Protein 7ML9 (pdb70)

Solvent-accessible surface area: 15510 Å² total; per-residue (Å²): 83,64,28,59,0,62,61,67,1,56,28,1,0,23,25,9,3,5,7,30,26,35,100,50,101,92,13,96,10,129,55,29,27,126,114,34,135,5,144,0,106,85,97,26,102,27,121,9,77,7,44,166,60,0,48,24,134,144,0,20,40,142,56,131,38,66,89,25,82,12,56,56,66,59,106,37,97,58,60,108,34,108,69,55,109,25,19,108,65,79,12,94,11,44,192,25,123,128,81,76,106,48,103,4,56,86,9,73,60,96,28,60,24,30,15,18,4,47,1,44,87,1,4,127,4,61,93,163,14,48,9,73,2,119,0,56,15,25,152,59,92,97,94,22,34,5,77,0,24,2,126,43,76,9,44,9,60,57,31,57,51,0,32,2,61,0,44,50,41,112,1,121,0,33,38,30,76,20,13,36,0,17,0,56,0,26,14,5,48,4,53,16,65,0,17,0,48,0,24,0,6,8,21,0,79,21,7,26,79,62,141,94,115,16,11,33,62,24,0,0,47,4,0,70,68,0,75,154,84,61,40,39,77,7,214,48,11,110,48,42,68,149,41,0,28,0,63,2,49,0,46,5,131,9,43,9,11,53,20,0,41,0,56,0,5,34,30,51,147,104,93,91,25,101,64,77,76,96,31,145,2,103,39,76,78,76,71,105,110,125,110,104,48,86,178

Secondary structure (DSSP, 8-state):
-EEEHHHHHHHHHHHHHHHHHHHHH---PPS-SS-EEEEETTTEEEEE---TTTSGGGGEEEEEEEEEEEEEEEEEEEEE---EEEEEEEEE-TT-SS-EEEEPPPEEEEEEEEEEEEEEEEEE-SS--EEEEEEEETTTTEEEEEEEE-STT-EEEEEEEEEEEEPP-EEEE-TT-EEEEEEEEEEEEEEEEEEEEEEEEEEEEE--SS-TT-EEEEHHHHHHHHHHHT-S--TTEEEETTEEEEEEEEEEEEEEEEEEEEEEEE-TT----EEEEEEEEE-EEEEEEEEEEE-

Nearest PDB structures (foldseek):
  7ml9-assembly1_A  TM=1.003E+00  e=2.796E-63  Brevibacillus laterosporus
  1uyj-assembly1_A  TM=7.104E-01  e=8.951E-19  Clostridium perfringens
  3zjx-assembly4_D  TM=6.719E-01  e=5.827E-18  Clostridium perfringens D
  3zjx-assembly1_A  TM=6.596E-01  e=9.567E-18  Clostridium perfringens D
  3zjx-assembly3_C  TM=6.580E-01  e=1.260E-17  Clostridium perfringens D

Radius of gyration: 31.9 Å; Cα contacts (8 Å, |Δi|>4): 778; chains: 1; bounding box: 41×106×44 Å

B-factor: mean 31.02, std 13.05, range [11.45, 89.13]

InterPro domains:
  IPR004991 Aerolysin-like toxin [PF03318] (88-291)

Foldseek 3Di:
DEDAPLVVLLQLLLLLQQVQVCVVQVFDDARDQDKDWTQGPVPGIDIDHQDPCCDDNNQKPPKDFDDKEKEFDDDKDKDKDDWAWFDKDKDDQQVPPFWFWDKDDKTKDWDKKKKKKWFAYAYNRVDWDKYKYKDADLVRPDIDIDMDTRHHGKMKMKIFTKMKIFGIDIDTAGHSWMKMKIKIWMKMKIKGKMKIKIKIWIWGWHQHPVRNNIDTAQSLVSVVVCVVVVRDDQPQWHRDPSIIMGIGMMMMMIMDTRWMKMWMATQSVHPGHHTDDIDTTHIDMGTDDMDIDMD

Structure (mmCIF, N/CA/C/O backbone):
data_7ML9
#
_entry.id   7ML9
#
_cell.length_a   69.791
_cell.length_b   69.791
_cell.length_c   241.237
_cell.angle_alpha   90.000
_cell.angle_beta   90.000
_cell.angle_gamma   90.000
#
_symmetry.space_group_name_H-M   'P 43 2 2'
#
loop_
_entity.id
_entity.type
_entity.pdbx_description
1 polymer 'Insecticidal protein'
2 non-polymer 'SAMARIUM (III) ION'
3 non-polymer 'ACETATE ION'
4 non-polymer 1,2-ETHANEDIOL
5 non-polymer 'SODIUM ION'
6 water water
#
loop_
_atom_site.group_PDB
_atom_site.id
_atom_site.type_symbol
_atom_site.label_atom_id
_atom_site.label_alt_id
_atom_site.label_comp_id
_atom_site.label_asym_id
_atom_site.label_entity_id
_atom_site.label_seq_id
_atom_site.pdbx_PDB_ins_code
_atom_site.Cartn_x
_atom_site.Cartn_y
_atom_site.Cartn_z
_atom_site.occupancy
_atom_site.B_iso_or_equiv
_atom_site.auth_seq_id
_atom_site.auth_comp_id
_atom_site.auth_asym_id
_atom_site.auth_atom_id
_atom_site.pdbx_PDB_model_num
ATOM 1 N N . SER A 1 24 ? -5.44900 9.77370 21.42550 1.000 35.49638 24 SER A N 1
ATOM 2 C CA . SER A 1 24 ? -5.54087 11.17259 21.03622 1.000 35.91585 24 SER A CA 1
ATOM 3 C C . SER A 1 24 ? -4.66718 11.42425 19.80229 1.000 36.16077 24 SER A C 1
ATOM 4 O O . SER A 1 24 ? -3.83492 10.58848 19.45547 1.000 31.15578 24 SER A O 1
ATOM 7 N N . SER A 1 25 ? -4.87173 12.55946 19.13377 1.000 29.18991 25 SER A N 1
ATOM 8 C CA . SER A 1 25 ? -4.11695 12.90806 17.93887 1.000 27.72726 25 SER A CA 1
ATOM 9 C C . SER A 1 25 ? -3.76741 14.39020 17.95243 1.000 24.50899 25 SER A C 1
ATOM 10 O O . SER A 1 25 ? -4.51560 15.21922 18.47418 1.000 30.15728 25 SER A O 1
ATOM 13 N N . THR A 1 26 ? -2.62279 14.71397 17.36746 1.000 23.01247 26 THR A N 1
ATOM 14 C CA . THR A 1 26 ? -2.24284 16.08996 17.09208 1.000 23.15622 26 THR A CA 1
ATOM 15 C C . THR A 1 26 ? -2.31811 16.28938 15.58697 1.000 21.21037 26 THR A C 1
ATOM 16 O O . THR A 1 26 ? -1.63136 15.59007 14.83144 1.000 19.57580 26 THR A O 1
ATOM 20 N N . ASP A 1 27 ? -3.17383 17.21193 15.15356 1.000 18.46730 27 ASP A N 1
ATOM 21 C CA . ASP A 1 27 ? -3.24701 17.59289 13.74060 1.000 17.12536 27 ASP A CA 1
ATOM 22 C C . ASP A 1 27 ? -2.13283 18.59933 13.51662 1.000 20.23545 27 ASP A C 1
ATOM 23 O O . ASP A 1 27 ? -2.29404 19.79108 13.79267 1.000 18.88363 27 ASP A O 1
ATOM 28 N N . VAL A 1 28 ? -0.99086 18.11399 13.03158 1.000 15.03925 28 VAL A N 1
ATOM 29 C CA . VAL A 1 28 ? 0.22073 18.91984 13.02519 1.000 16.54225 28 VAL A CA 1
ATOM 30 C C . VAL A 1 28 ? 0.06120 20.14689 12.12401 1.000 20.56191 28 VAL A C 1
ATOM 31 O O . VAL A 1 28 ? 0.43962 21.26409 12.50022 1.000 14.74517 28 VAL A O 1
ATOM 35 N N . GLN A 1 29 ? -0.49923 19.96536 10.92527 1.000 17.80212 29 GLN A N 1
ATOM 36 C CA . GLN A 1 29 ? -0.65444 21.11408 10.02980 1.000 21.82734 29 GLN A CA 1
ATOM 37 C C . GLN A 1 29 ? -1.57120 22.17826 10.62972 1.000 18.80308 29 GLN A C 1
ATOM 38 O O . GLN A 1 29 ? -1.27296 23.37874 10.54977 1.000 16.49278 29 GLN A O 1
ATOM 44 N N . GLU A 1 30 ? -2.69138 21.76328 11.23050 1.000 16.91517 30 GLU A N 1
ATOM 45 C CA . GLU A 1 30 ? -3.59609 22.73577 11.83003 1.000 21.21525 30 GLU A CA 1
ATOM 46 C C . GLU A 1 30 ? -2.95142 23.43545 13.02139 1.000 20.74823 30 GLU A C 1
ATOM 47 O O . GLU A 1 30 ? -3.15304 24.64201 13.21692 1.000 18.32738 30 GLU A O 1
ATOM 53 N N . ARG A 1 31 ? -2.13990 22.71606 13.80825 1.000 16.47989 31 ARG A N 1
ATOM 54 C CA . ARG A 1 31 ? -1.45247 23.37956 14.91583 1.000 15.92887 31 ARG A CA 1
ATOM 55 C C . ARG A 1 31 ? -0.40291 24.37138 14.42199 1.000 16.61621 31 ARG A C 1
ATOM 56 O O . ARG A 1 31 ? -0.19280 25.41259 15.06396 1.000 15.16873 31 ARG A O 1
ATOM 64 N N . LEU A 1 32 ? 0.26550 24.08010 13.29966 1.000 13.96803 32 LEU A N 1
ATOM 65 C CA . LEU A 1 32 ? 1.18908 25.05958 12.72442 1.000 14.81373 32 LEU A CA 1
ATOM 66 C C . LEU A 1 32 ? 0.44096 26.27884 12.19874 1.000 17.31837 32 LEU A C 1
ATOM 67 O O . LEU A 1 32 ? 0.96167 27.40094 12.25551 1.000 13.59293 32 LEU A O 1
ATOM 72 N N . ARG A 1 33 ? -0.76356 26.07776 11.66424 1.000 14.39267 33 ARG A N 1
ATOM 73 C CA . ARG A 1 33 ? -1.58819 27.22088 11.27921 1.000 20.06805 33 ARG A CA 1
ATOM 74 C C . ARG A 1 33 ? -1.97939 28.05239 12.49659 1.000 19.48786 33 ARG A C 1
ATOM 75 O O . ARG A 1 33 ? -1.99746 29.29086 12.43167 1.000 17.77375 33 ARG A O 1
ATOM 83 N N . ASP A 1 34 ? -2.29442 27.39820 13.61865 1.000 16.20932 34 ASP A N 1
ATOM 84 C CA A ASP A 1 34 ? -2.59383 28.15613 14.82763 0.452 20.98258 34 ASP A CA 1
ATOM 85 C CA B ASP A 1 34 ? -2.59616 28.14861 14.83280 0.548 20.40614 34 ASP A CA 1
ATOM 86 C C . ASP A 1 34 ? -1.35437 28.85238 15.35976 1.000 19.17260 34 ASP A C 1
ATOM 87 O O . ASP A 1 34 ? -1.45253 29.96163 15.89816 1.000 18.50190 34 ASP A O 1
ATOM 96 N N . LEU A 1 35 ? -0.18181 28.22768 15.20833 1.000 13.40154 35 LEU A N 1
ATOM 97 C CA . LEU A 1 35 ? 1.06665 28.89756 15.56567 1.000 17.36634 35 LEU A CA 1
ATOM 98 C C . LEU A 1 35 ? 1.20300 30.24004 14.83750 1.000 18.85648 35 LEU A C 1
ATOM 99 O O . LEU A 1 35 ? 1.58600 31.25503 15.44233 1.000 16.67973 35 LEU A O 1
ATOM 104 N N . ALA A 1 36 ? 0.92199 30.25696 13.52377 1.000 12.21406 36 ALA A N 1
ATOM 105 C CA . ALA A 1 36 ? 0.96573 31.52561 12.78464 1.000 16.66153 36 ALA A CA 1
ATOM 106 C C . ALA A 1 36 ? -0.06159 32.51811 13.32762 1.000 13.18212 36 ALA A C 1
ATOM 107 O O . ALA A 1 36 ? 0.24518 33.70435 13.50564 1.000 16.75637 36 ALA A O 1
ATOM 109 N N . ARG A 1 37 ? -1.28161 32.05267 13.60689 1.000 13.21155 37 ARG A N 1
ATOM 110 C CA . ARG A 1 37 ? -2.30526 32.93352 14.16725 1.000 20.67905 37 ARG A CA 1
ATOM 111 C C . ARG A 1 37 ? -1.90200 33.47484 15.54010 1.000 24.17872 37 ARG A C 1
ATOM 112 O O . ARG A 1 37 ? -2.23702 34.61548 15.88035 1.000 17.37907 37 ARG A O 1
ATOM 120 N N . GLU A 1 38 ? -1.20465 32.67017 16.35333 1.000 16.73881 38 GLU A N 1
ATOM 121 C CA . GLU A 1 38 ? -0.78510 33.13743 17.67962 1.000 18.53798 38 GLU A CA 1
ATOM 122 C C . GLU A 1 38 ? 0.20947 34.27886 17.56292 1.000 17.72417 38 GLU A C 1
ATOM 123 O O . GLU A 1 38 ? 0.08362 35.29733 18.24985 1.000 17.31408 38 GLU A O 1
ATOM 129 N N . ASP A 1 39 ? 1.21855 34.11732 16.70567 1.000 15.62171 39 ASP A N 1
ATOM 130 C CA . ASP A 1 39 ? 2.21661 35.16371 16.51708 1.000 17.83521 39 ASP A CA 1
ATOM 131 C C . ASP A 1 39 ? 1.56903 36.43958 15.99422 1.000 22.99447 39 ASP A C 1
ATOM 132 O O . ASP A 1 39 ? 1.87344 37.54107 16.46706 1.000 19.01702 39 ASP A O 1
ATOM 137 N N . GLU A 1 40 ? 0.65949 36.29990 15.02940 1.000 17.15568 40 GLU A N 1
ATOM 138 C CA . GLU A 1 40 ? -0.07814 37.44503 14.49387 1.000 22.64747 40 GLU A CA 1
ATOM 139 C C . GLU A 1 40 ? -0.78325 38.21528 15.60589 1.000 19.37944 40 GLU A C 1
ATOM 140 O O . GLU A 1 40 ? -0.52202 39.40391 15.81907 1.000 21.11776 40 GLU A O 1
ATOM 146 N N . ALA A 1 41 ? -1.68003 37.54407 16.33335 1.000 17.28272 41 ALA A N 1
ATOM 147 C CA . ALA A 1 41 ? -2.45456 38.22030 17.36625 1.000 20.04058 41 ALA A CA 1
ATOM 148 C C . ALA A 1 41 ? -1.55909 38.75130 18.48043 1.000 22.53491 41 ALA A C 1
ATOM 149 O O . ALA A 1 41 ? -1.70278 39.90415 18.90819 1.000 21.13946 41 ALA A O 1
ATOM 151 N N . GLY A 1 42 ? -0.64369 37.91434 18.98600 1.000 19.65570 42 GLY A N 1
ATOM 152 C CA . GLY A 1 42 ? 0.21166 38.34740 20.08686 1.000 21.4491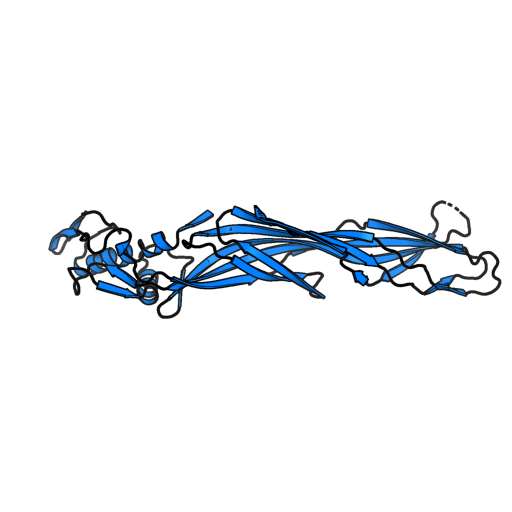2 42 GLY A CA 1
ATOM 153 C C . GLY A 1 42 ? 1.03567 39.58146 19.75649 1.000 19.61075 42 GLY A C 1
ATOM 154 O O . GLY A 1 42 ? 1.18904 40.48156 20.58791 1.000 21.55043 42 GLY A O 1
ATOM 155 N N . THR A 1 43 ? 1.58488 39.63982 18.54296 1.000 17.40663 43 THR A N 1
ATOM 156 C CA . THR A 1 43 ? 2.44238 40.75961 18.16376 1.000 19.84543 43 THR A CA 1
ATOM 157 C C . THR A 1 43 ? 1.65085 42.07020 18.06760 1.000 21.16911 43 THR A C 1
ATOM 158 O O . THR A 1 43 ? 2.13030 43.12440 18.50915 1.000 20.37660 43 THR A O 1
ATOM 162 N N . PHE A 1 44 ? 0.44535 42.02939 17.48668 1.000 18.72380 44 PHE A N 1
ATOM 163 C CA . PHE A 1 44 ? -0.40535 43.22098 17.47642 1.000 24.37737 44 PHE A CA 1
ATOM 164 C C . PHE A 1 44 ? -0.84395 43.60037 18.88302 1.000 24.55857 44 PHE A C 1
ATOM 165 O O . PHE A 1 44 ? -0.99095 44.78756 19.18987 1.000 24.37574 44 PHE A O 1
ATOM 173 N N . ASN A 1 45 ? -1.05474 42.61146 19.75045 1.000 20.63021 45 ASN A N 1
ATOM 174 C CA . ASN A 1 45 ? -1.43955 42.92049 21.11896 1.000 21.31007 45 ASN A CA 1
ATOM 175 C C . ASN A 1 45 ? -0.34552 43.68271 21.84439 1.000 23.69045 45 ASN A C 1
ATOM 176 O O . ASN A 1 45 ? -0.64414 44.56015 22.66083 1.000 22.53915 45 ASN A O 1
ATOM 181 N N . GLU A 1 46 ? 0.92527 43.36155 21.57227 1.000 17.78040 46 GLU A N 1
ATOM 182 C CA . GLU A 1 46 ? 2.00996 44.16219 22.12605 1.000 20.70063 46 GLU A CA 1
ATOM 183 C C . GLU A 1 46 ? 2.02817 45.54601 21.49212 1.000 26.46154 46 GLU A C 1
ATOM 184 O O . GLU A 1 46 ? 2.22337 46.55075 22.18678 1.000 22.48053 46 GLU A O 1
ATOM 190 N N . ALA A 1 47 ? 1.83618 45.61219 20.16871 1.000 22.97795 47 ALA A N 1
ATOM 191 C CA . ALA A 1 47 ? 1.96216 46.88421 19.45808 1.000 25.47733 47 ALA A CA 1
ATOM 192 C C . ALA A 1 47 ? 0.88739 47.87391 19.87102 1.000 23.96355 47 ALA A C 1
ATOM 193 O O . ALA A 1 47 ? 1.14462 49.08299 19.91073 1.000 31.24109 47 ALA A O 1
ATOM 195 N N . TRP A 1 48 ? -0.30904 47.38936 20.18526 1.000 23.13093 48 TRP A N 1
ATOM 196 C CA . TRP A 1 48 ? -1.46587 48.24882 20.33979 1.000 30.54724 48 TRP A CA 1
ATOM 197 C C . TRP A 1 48 ? -2.18854 48.06281 21.66102 1.000 31.09763 48 TRP A C 1
ATOM 198 O O . TRP A 1 48 ? -3.21962 48.70680 21.86906 1.000 31.30720 48 TRP A O 1
ATOM 209 N N . ASN A 1 49 ? -1.69904 47.18498 22.54266 1.000 26.95371 49 ASN A N 1
ATOM 210 C CA . ASN A 1 49 ? -2.34677 46.88684 23.82512 1.000 26.34676 49 ASN A CA 1
ATOM 211 C C . ASN A 1 49 ? -3.77254 46.37421 23.65088 1.000 30.73253 49 ASN A C 1
ATOM 212 O O . ASN A 1 49 ? -4.66494 46.69383 24.43892 1.000 34.73832 49 ASN A O 1
ATOM 217 N N . THR A 1 50 ? -3.98278 45.54672 22.62978 1.000 28.86612 50 THR A N 1
ATOM 218 C CA . THR A 1 50 ? -5.27918 44.95888 22.34394 1.000 25.21939 50 THR A CA 1
ATOM 219 C C . THR A 1 50 ? -5.36944 43.56735 22.97137 1.000 27.76722 50 THR A C 1
ATOM 220 O O . THR A 1 50 ? -4.41343 43.06572 23.55996 1.000 25.97220 50 THR A O 1
ATOM 224 N N . ASN A 1 51 ? -6.51953 42.91933 22.81254 1.000 24.91414 51 ASN A N 1
ATOM 225 C CA . ASN A 1 51 ? -6.74580 41.55964 23.30238 1.000 32.73762 51 ASN A CA 1
ATOM 226 C C . ASN A 1 51 ? -7.24113 40.63381 22.17707 1.000 25.07569 51 ASN A C 1
ATOM 227 O O . ASN A 1 51 ? -8.15171 39.81810 22.36752 1.000 27.55453 51 ASN A O 1
ATOM 232 N N . PHE A 1 52 ? -6.64351 40.76321 20.98646 1.000 21.63291 52 PHE A N 1
ATOM 233 C CA . PHE A 1 52 ? -6.99389 39.90712 19.85567 1.000 21.52993 52 PHE A CA 1
ATOM 234 C C . PHE A 1 52 ? -6.68515 38.44596 20.17309 1.000 23.90689 52 PHE A C 1
ATOM 235 O O . PHE A 1 52 ? -5.68748 38.13257 20.82776 1.000 24.98165 52 PHE A O 1
ATOM 243 N N . LYS A 1 53 ? -7.53719 37.53919 19.66248 1.000 25.35517 53 LYS A N 1
ATOM 244 C CA . LYS A 1 53 ? -7.36801 36.09361 19.76133 1.000 23.96162 53 LYS A CA 1
ATOM 245 C C . LYS A 1 53 ? -6.83652 35.54577 18.44509 1.000 25.21158 53 LYS A C 1
ATOM 246 O O . LYS A 1 53 ? -7.01586 36.16990 17.39458 1.000 21.56302 53 LYS A O 1
ATOM 252 N N . PRO A 1 54 ? -6.17360 34.38284 18.45307 1.000 24.70246 54 PRO A N 1
ATOM 253 C CA . PRO A 1 54 ? -5.72141 33.78980 17.17910 1.000 20.15610 54 PRO A CA 1
ATOM 254 C C . PRO A 1 54 ? -6.91564 33.39715 16.31707 1.000 19.86458 54 PRO A C 1
ATOM 255 O O . PRO A 1 54 ? -7.78132 32.63033 16.73994 1.000 25.34382 54 PRO A O 1
ATOM 259 N N . SER A 1 55 ? -6.96216 33.92929 15.09487 1.000 21.56816 55 SER A N 1
ATOM 260 C CA . SER A 1 55 ? -8.15554 33.73583 14.27832 1.000 21.89796 55 SER A CA 1
ATOM 261 C C . SER A 1 55 ? -7.90198 34.19349 12.85032 1.000 20.34416 55 SER A C 1
ATOM 262 O O . SER A 1 55 ? -7.07665 35.07834 12.59460 1.000 21.18596 55 SER A O 1
ATOM 265 N N . ASP A 1 56 ? -8.62148 33.56558 11.92351 1.000 19.19279 56 ASP A N 1
ATOM 266 C CA . ASP A 1 56 ? -8.68943 34.01424 10.54033 1.000 21.70564 56 ASP A CA 1
ATOM 267 C C . ASP A 1 56 ? -9.84902 34.98015 10.30859 1.000 26.07038 56 ASP A C 1
ATOM 268 O O . ASP A 1 56 ? -9.95122 35.55865 9.22063 1.000 27.27688 56 ASP A O 1
ATOM 273 N N . GLU A 1 57 ? -10.70628 35.17001 11.30236 1.000 25.33160 57 GLU A N 1
ATOM 274 C CA A GLU A 1 57 ? -11.88127 36.00704 11.13045 0.490 31.42079 57 GLU A CA 1
ATOM 275 C CA B GLU A 1 57 ? -11.89752 35.99947 11.17626 0.510 31.41453 57 GLU A CA 1
ATOM 276 C C . GLU A 1 57 ? -11.58813 37.44406 11.54019 1.000 31.44004 57 GLU A C 1
ATOM 277 O O . GLU A 1 57 ? -10.68766 37.72613 12.33924 1.000 27.02579 57 GLU A O 1
ATOM 288 N N . GLN A 1 58 ? -12.34568 38.36417 10.95625 1.000 31.65777 58 GLN A N 1
ATOM 289 C CA . GLN A 1 58 ? -12.18733 39.75172 11.35083 1.000 31.06341 58 GLN A CA 1
ATOM 290 C C . GLN A 1 58 ? -12.59299 39.89655 12.81083 1.000 23.85193 58 GLN A C 1
ATOM 291 O O . GLN A 1 58 ? -13.56376 39.28558 13.26809 1.000 30.64673 58 GLN A O 1
ATOM 297 N N . GLN A 1 59 ? -11.82226 40.67232 13.55980 1.000 25.84542 59 GLN A N 1
ATOM 298 C CA . GLN A 1 59 ? -12.15163 40.89924 14.95957 1.000 30.59361 59 GLN A CA 1
ATOM 299 C C . GLN A 1 59 ? -11.77002 42.32278 15.32616 1.000 29.61434 59 GLN A C 1
ATOM 300 O O . GLN A 1 59 ? -10.99113 42.98277 14.62781 1.000 31.44587 59 GLN A O 1
ATOM 306 N N . PHE A 1 60 ? -12.34319 42.79884 16.42823 1.000 32.96209 60 PHE A N 1
ATOM 307 C CA . PHE A 1 60 ? -12.05636 44.13282 16.92605 1.000 36.86382 60 PHE A CA 1
ATOM 308 C C . PHE A 1 60 ? -11.71793 44.04465 18.40217 1.000 30.82186 60 PHE A C 1
ATOM 309 O O . PHE A 1 60 ? -12.04443 43.07261 19.08205 1.000 35.66934 60 PHE A O 1
ATOM 317 N N . SER A 1 61 ? -11.05171 45.07793 18.89268 1.000 37.90881 61 SER A N 1
ATOM 318 C CA . SER A 1 61 ? -10.64687 45.06875 20.28480 1.000 39.99207 61 SER A CA 1
ATOM 319 C C . SER A 1 61 ? -10.37847 46.50428 20.70408 1.000 42.66122 61 SER A C 1
ATOM 320 O O . SER A 1 61 ? -9.93470 47.32769 19.89966 1.000 42.24273 61 SER A O 1
ATOM 323 N N . TYR A 1 62 ? -10.65380 46.79907 21.96626 1.000 45.09163 62 TYR A N 1
ATOM 324 C CA . TYR A 1 62 ? -10.50378 48.15623 22.46841 1.000 51.55335 62 TYR A CA 1
ATOM 325 C C . TYR A 1 62 ? -9.10681 48.31922 23.05273 1.000 46.89758 62 TYR A C 1
ATOM 326 O O . TYR A 1 62 ? -8.72229 47.58951 23.97145 1.000 48.84465 62 TYR A O 1
ATOM 335 N N . SER A 1 63 ? -8.34615 49.26753 22.51625 1.000 42.99741 63 SER A N 1
ATOM 336 C CA . SER A 1 63 ? -7.02534 49.54672 23.04656 1.000 47.25218 63 SER A CA 1
ATOM 337 C C . SER A 1 63 ? -7.10060 50.74930 23.97292 1.000 57.07989 63 SER A C 1
ATOM 338 O O . SER A 1 63 ? -7.55805 51.82090 23.54138 1.000 54.52930 63 SER A O 1
ATOM 341 N N . PRO A 1 64 ? -6.67344 50.63328 25.23294 1.000 58.81396 64 PRO A N 1
ATOM 342 C CA . PRO A 1 64 ? -6.67450 51.80836 26.12011 1.000 60.87739 64 PRO A CA 1
ATOM 343 C C . PRO A 1 64 ? -5.83141 52.94839 25.59284 1.000 59.85306 64 PRO A C 1
ATOM 344 O O . PRO A 1 64 ? -6.03798 54.09564 26.00109 1.000 69.00213 64 PRO A O 1
ATOM 348 N N . THR A 1 65 ? -4.89858 52.67163 24.68857 1.000 60.53315 65 THR A N 1
ATOM 349 C CA . THR A 1 65 ? -4.00967 53.67965 24.13551 1.000 58.92952 65 THR A CA 1
ATOM 350 C C . THR A 1 65 ? -4.34480 54.05603 22.69701 1.000 60.20479 65 THR A C 1
ATOM 351 O O . THR A 1 65 ? -3.64194 54.88603 22.11398 1.000 59.09587 65 THR A O 1
ATOM 355 N N . GLU A 1 66 ? -5.39436 53.47771 22.10877 1.000 59.47565 66 GLU A N 1
ATOM 356 C CA . GLU A 1 66 ? -5.60498 53.62902 20.67299 1.000 54.27876 66 GLU A CA 1
ATOM 357 C C . GLU A 1 66 ? -7.07423 53.63755 20.26874 1.000 51.62074 66 GLU A C 1
ATOM 358 O O . GLU A 1 66 ? -7.41191 54.05325 19.15520 1.000 57.22426 66 GLU A O 1
ATOM 364 N N . GLY A 1 67 ? -7.95319 53.17132 21.14450 1.000 52.56938 67 GLY A N 1
ATOM 365 C CA . GLY A 1 67 ? -9.35392 53.04878 20.79415 1.000 52.93733 67 GLY A CA 1
ATOM 366 C C . GLY A 1 67 ? -9.66452 51.69260 20.18898 1.000 57.02237 67 GLY A C 1
ATOM 367 O O . GLY A 1 67 ? -8.89995 50.73091 20.31832 1.000 51.10597 67 GLY A O 1
ATOM 368 N N . ILE A 1 68 ? -10.81692 51.61711 19.51973 1.000 51.07397 68 ILE A N 1
ATOM 369 C CA . ILE A 1 68 ? -11.21712 50.37438 18.87280 1.000 50.11570 68 ILE A CA 1
ATOM 370 C C . ILE A 1 68 ? -10.30726 50.11704 17.68210 1.000 49.20589 68 ILE A C 1
ATOM 371 O O . ILE A 1 68 ? -10.09764 50.99300 16.83270 1.000 52.43610 68 ILE A O 1
ATOM 376 N N . VAL A 1 69 ? -9.73828 48.91909 17.63300 1.000 43.00443 69 VAL A N 1
ATOM 377 C CA . VAL A 1 69 ? -8.79612 48.52873 16.59615 1.000 39.66489 69 VAL A CA 1
ATOM 378 C C . VAL A 1 69 ? -9.33464 47.26911 15.93957 1.000 35.46625 69 VAL A C 1
ATOM 379 O O . VAL A 1 69 ? -9.97691 46.43774 16.59006 1.000 34.16846 69 VAL A O 1
ATOM 383 N N . PHE A 1 70 ? -9.08039 47.13361 14.64360 1.000 34.39336 70 PHE A N 1
ATOM 384 C CA . PHE A 1 70 ? -9.56545 45.99248 13.88587 1.000 38.65844 70 PHE A CA 1
ATOM 385 C C . PHE A 1 70 ? -8.40485 45.14254 13.38852 1.000 35.86470 70 PHE A C 1
ATOM 386 O O . PHE A 1 70 ? -7.33556 45.66220 13.04305 1.000 33.10351 70 PHE A O 1
ATOM 394 N N . LEU A 1 71 ? -8.61816 43.82929 13.38987 1.000 31.14136 71 LEU A N 1
ATOM 395 C CA . LEU A 1 71 ? -7.69121 42.86838 12.80464 1.000 26.56776 71 LEU A CA 1
ATOM 396 C C . LEU A 1 71 ? -8.47716 42.07516 11.77546 1.000 19.88549 71 LEU A C 1
ATOM 397 O O . LEU A 1 71 ? -9.43174 41.37318 12.12461 1.000 29.04977 71 LEU A O 1
ATOM 402 N N . THR A 1 72 ? -8.10690 42.22971 10.51047 1.000 23.49906 72 THR A N 1
ATOM 403 C CA . THR A 1 72 ? -8.77869 41.57728 9.38366 1.000 29.34002 72 THR A CA 1
ATOM 404 C C . THR A 1 72 ? -7.70172 40.86471 8.58096 1.000 27.56939 72 THR A C 1
ATOM 405 O O . THR A 1 72 ? -7.06768 41.46935 7.70620 1.000 26.37729 72 THR A O 1
ATOM 409 N N . PRO A 1 73 ? -7.44458 39.58994 8.86766 1.000 24.36964 73 PRO A N 1
ATOM 410 C CA . PRO A 1 73 ? -6.47491 38.83019 8.06176 1.000 26.81539 73 PRO A CA 1
ATOM 411 C C . PRO A 1 73 ? -6.94271 38.70867 6.62034 1.000 17.45108 73 PRO A C 1
ATOM 412 O O . PRO A 1 73 ? -8.09603 38.32727 6.35693 1.000 23.40499 73 PRO A O 1
ATOM 416 N N . PRO A 1 74 ? -6.09110 39.05244 5.66454 1.000 19.53572 74 PRO A N 1
ATOM 417 C CA . PRO A 1 74 ? -6.48090 38.98369 4.25050 1.000 26.08626 74 PRO A CA 1
ATOM 418 C C . PRO A 1 74 ? -6.49000 37.55266 3.72077 1.000 27.69045 74 PRO A C 1
ATOM 419 O O . PRO A 1 74 ? -5.91749 36.63378 4.31396 1.000 21.59938 74 PRO A O 1
ATOM 423 N N . LYS A 1 75 ? -7.16682 37.37250 2.57508 1.000 24.61576 75 LYS A N 1
ATOM 424 C CA . LYS A 1 75 ? -7.23838 36.04702 1.95213 1.000 26.81747 75 LYS A CA 1
ATOM 425 C C . LYS A 1 75 ? -5.85062 35.48800 1.71215 1.000 20.20294 75 LYS A C 1
ATOM 426 O O . LYS A 1 75 ? -5.64446 34.27229 1.71304 1.000 23.24630 75 LYS A O 1
ATOM 432 N N . ASN A 1 76 ? -4.89861 36.38288 1.51381 1.000 19.26360 76 ASN A N 1
ATOM 433 C CA . ASN A 1 76 ? -3.50715 36.04506 1.29782 1.000 22.03332 76 ASN A CA 1
ATOM 434 C C . ASN A 1 76 ? -2.93524 35.06604 2.33196 1.000 19.51427 76 ASN A C 1
ATOM 435 O O . ASN A 1 76 ? -2.04275 34.26252 2.01612 1.000 17.73110 76 ASN A O 1
ATOM 440 N N . VAL A 1 77 ? -3.36012 35.17545 3.58684 1.000 17.75078 77 VAL A N 1
ATOM 441 C CA . VAL A 1 77 ? -2.75377 34.39368 4.66039 1.000 17.26328 77 VAL A CA 1
ATOM 442 C C . VAL A 1 77 ? -3.71809 33.43649 5.33829 1.000 18.15316 77 VAL A C 1
ATOM 443 O O . VAL A 1 77 ? -3.27949 32.67282 6.20720 1.000 21.17917 77 VAL A O 1
ATOM 447 N N . ILE A 1 78 ? -5.00085 33.44073 5.03393 1.000 20.29038 78 ILE A N 1
ATOM 448 C CA . ILE A 1 78 ? -5.90475 32.68581 5.89509 1.000 21.18573 78 ILE A CA 1
ATOM 449 C C . ILE A 1 78 ? -5.98537 31.23090 5.43779 1.000 20.96519 78 ILE A C 1
ATOM 450 O O . ILE A 1 78 ? -5.62190 30.87756 4.31049 1.000 17.85140 78 ILE A O 1
ATOM 455 N N . GLY A 1 79 ? -6.45649 30.38283 6.35443 1.000 19.59966 79 GLY A N 1
ATOM 456 C CA . GLY A 1 79 ? -6.66868 28.96745 6.06806 1.000 22.87020 79 GLY A CA 1
ATOM 457 C C . GLY A 1 79 ? -5.37533 28.25845 5.71948 1.000 20.70280 79 GLY A C 1
ATOM 458 O O . GLY A 1 79 ? -4.34615 28.40983 6.38887 1.000 20.19709 79 GLY A O 1
ATOM 459 N N . GLU A 1 80 ? -5.42671 27.47889 4.63326 1.000 18.15767 80 GLU A N 1
ATOM 460 C CA . GLU A 1 80 ? -4.25893 26.73925 4.16226 1.000 16.80287 80 GLU A CA 1
ATOM 461 C C . GLU A 1 80 ? -3.04283 27.63588 3.93382 1.000 20.17284 80 GLU A C 1
ATOM 462 O O . GLU A 1 80 ? -1.90025 27.18172 4.07515 1.000 16.52128 80 GLU A O 1
ATOM 468 N N . ARG A 1 81 ? -3.25035 28.90397 3.58456 1.000 15.22287 81 ARG A N 1
ATOM 469 C CA . ARG A 1 81 ? -2.11194 29.77266 3.30517 1.000 15.18114 81 ARG A CA 1
ATOM 470 C C . ARG A 1 81 ? -1.43488 30.32757 4.56115 1.000 13.38585 81 ARG A C 1
ATOM 471 O O . ARG A 1 81 ? -0.49573 31.12222 4.42512 1.000 16.29520 81 ARG A O 1
ATOM 479 N N . ARG A 1 82 ? -1.83660 29.89752 5.75919 1.000 16.64392 82 ARG A N 1
ATOM 480 C CA . ARG A 1 82 ? -1.05505 30.21861 6.95487 1.000 15.19664 82 ARG A CA 1
ATOM 481 C C . ARG A 1 82 ? 0.30533 29.53612 6.95260 1.000 17.12789 82 ARG A C 1
ATOM 482 O O . ARG A 1 82 ? 1.22251 29.98724 7.65234 1.000 14.86016 82 ARG A O 1
ATOM 490 N N . ILE A 1 83 ? 0.46087 28.43685 6.20980 1.000 15.81062 83 ILE A N 1
ATOM 491 C CA . ILE A 1 83 ? 1.72065 27.70013 6.16668 1.000 13.27278 83 ILE A CA 1
ATOM 492 C C . ILE A 1 83 ? 2.07473 27.37534 4.72164 1.000 14.55354 83 ILE A C 1
ATOM 493 O O . ILE A 1 83 ? 1.21598 26.95268 3.94433 1.000 16.65084 83 ILE A O 1
ATOM 498 N N . SER A 1 84 ? 3.32554 27.57928 4.35358 1.000 14.91741 84 SER A N 1
ATOM 499 C CA . SER A 1 84 ? 3.79439 27.13927 3.04941 1.000 20.44604 84 SER A CA 1
ATOM 500 C C . SER A 1 84 ? 5.06385 26.33980 3.25299 1.000 16.58331 84 SER A C 1
ATOM 501 O O . SER A 1 84 ? 5.69891 26.41792 4.30556 1.000 15.53340 84 SER A O 1
ATOM 504 N N . GLN A 1 85 ? 5.42746 25.57138 2.22259 1.000 17.10737 85 GLN A N 1
ATOM 505 C CA . GLN A 1 85 ? 6.60755 24.71780 2.23931 1.000 18.52647 85 GLN A CA 1
ATOM 506 C C . GLN A 1 85 ? 6.55318 23.70097 3.37867 1.000 14.54163 85 GLN A C 1
ATOM 507 O O . GLN A 1 85 ? 7.58600 23.34660 3.95270 1.000 18.02196 85 GLN A O 1
ATOM 513 N N . TYR A 1 86 ? 5.35374 23.23218 3.70663 1.000 16.50545 86 TYR A N 1
ATOM 514 C CA . TYR A 1 86 ? 5.20442 22.23437 4.76138 1.000 20.17704 86 TYR A CA 1
ATOM 515 C C . TYR A 1 86 ? 5.78531 20.90705 4.28619 1.000 21.13396 86 TYR A C 1
ATOM 516 O O . TYR A 1 86 ? 5.49041 20.45737 3.17700 1.000 18.57566 86 TYR A O 1
ATOM 525 N N . LYS A 1 87 ? 6.60214 20.27265 5.12655 1.000 21.08971 87 LYS A N 1
ATOM 526 C CA . LYS A 1 87 ? 7.31753 19.07460 4.71692 1.000 22.43032 87 LYS A CA 1
ATOM 527 C C . LYS A 1 87 ? 7.61252 18.23467 5.94849 1.000 23.95719 87 LYS A C 1
ATOM 528 O O . LYS A 1 87 ? 8.01309 18.77264 6.97705 1.000 20.99701 87 LYS A O 1
ATOM 534 N N . VAL A 1 88 ? 7.42104 16.92317 5.85166 1.000 22.46045 88 VAL A N 1
ATOM 535 C CA . VAL A 1 88 ? 7.90801 16.01958 6.88690 1.000 19.83966 88 VAL A CA 1
ATOM 536 C C . VAL A 1 88 ? 9.33216 15.64461 6.49139 1.000 23.19981 88 VAL A C 1
ATOM 537 O O . VAL A 1 88 ? 9.54517 15.00390 5.46202 1.000 24.72060 88 VAL A O 1
ATOM 541 N N . ASN A 1 89 ? 10.31017 16.07025 7.28599 1.000 20.94754 89 ASN A N 1
ATOM 542 C CA . ASN A 1 89 ? 11.71824 15.87230 6.94407 1.000 22.64642 89 ASN A CA 1
ATOM 543 C C . ASN A 1 89 ? 12.26597 14.53475 7.42828 1.000 30.36548 89 ASN A C 1
ATOM 544 O O . ASN A 1 89 ? 13.07082 13.90933 6.73162 1.000 26.51807 89 ASN A O 1
ATOM 549 N N . ASN A 1 90 ? 11.87594 14.11730 8.62813 1.000 26.28642 90 ASN A N 1
ATOM 550 C CA A ASN A 1 90 ? 12.30172 12.83647 9.15777 0.599 27.73273 90 ASN A CA 1
ATOM 551 C CA B ASN A 1 90 ? 12.39058 12.91520 9.28173 0.401 27.73013 90 ASN A CA 1
ATOM 552 C C . ASN A 1 90 ? 11.32849 12.41073 10.24296 1.000 29.15659 90 ASN A C 1
ATOM 553 O O . ASN A 1 90 ? 10.59432 13.21559 10.81827 1.000 22.88447 90 ASN A O 1
ATOM 562 N N . ALA A 1 91 ? 11.29898 11.10243 10.47997 1.000 24.53396 91 ALA A N 1
ATOM 563 C CA . ALA A 1 91 ? 10.46354 10.56463 11.54369 1.000 20.21906 91 ALA A CA 1
ATOM 564 C C . ALA A 1 91 ? 11.19293 9.38820 12.17688 1.000 30.32022 91 ALA A C 1
ATOM 565 O O . ALA A 1 91 ? 11.85079 8.61453 11.47687 1.000 31.60675 91 ALA A O 1
ATOM 567 N N . TRP A 1 92 ? 11.09634 9.27153 13.49881 1.000 24.75766 92 TRP A N 1
ATOM 568 C CA . TRP A 1 92 ? 11.82726 8.23469 14.21588 1.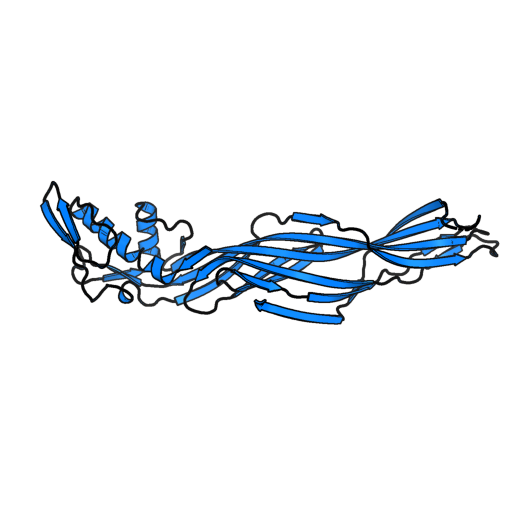000 25.21522 92 TRP A CA 1
ATOM 569 C C . TRP A 1 92 ? 11.09415 7.92320 15.51343 1.000 28.50013 92 TRP A C 1
ATOM 570 O O . TRP A 1 92 ? 10.16511 8.62809 15.91484 1.000 24.02900 92 TRP A O 1
ATOM 581 N N . ALA A 1 93 ? 11.51129 6.84143 16.16630 1.000 25.06193 93 ALA A N 1
ATOM 582 C CA . ALA A 1 93 ? 10.87316 6.40740 17.40045 1.000 20.64110 93 ALA A CA 1
ATOM 583 C C . ALA A 1 93 ? 11.93772 5.83202 18.31181 1.000 30.74258 93 ALA A C 1
ATOM 584 O O . ALA A 1 93 ? 12.84107 5.12703 17.85235 1.000 30.70560 93 ALA A O 1
ATOM 586 N N . THR A 1 94 ? 11.86632 6.18180 19.58839 1.000 28.77748 94 THR A N 1
ATOM 587 C CA . THR A 1 94 ? 12.88193 5.77949 20.54279 1.000 31.78822 94 THR A CA 1
ATOM 588 C C . THR A 1 94 ? 12.21362 5.21435 21.78352 1.000 32.04795 94 THR A C 1
ATOM 589 O O . THR A 1 94 ? 11.08323 5.57472 22.13101 1.000 25.17716 94 THR A O 1
ATOM 593 N N . LEU A 1 95 ? 12.93453 4.31326 22.43932 1.000 33.02578 95 LEU A N 1
ATOM 594 C CA . LEU A 1 95 ? 12.46178 3.72492 23.67766 1.000 34.65380 95 LEU A CA 1
ATOM 595 C C . LEU A 1 95 ? 12.35190 4.80019 24.74558 1.000 37.65527 95 LEU A C 1
ATOM 596 O O . LEU A 1 95 ? 13.23626 5.64800 24.89055 1.000 38.96371 95 LEU A O 1
ATOM 601 N N . GLU A 1 96 ? 11.25236 4.77213 25.48807 1.000 28.16844 96 GLU A N 1
ATOM 602 C CA . GLU A 1 96 ? 10.93871 5.80774 26.46304 1.000 35.47448 96 GLU A CA 1
ATOM 603 C C . GLU A 1 96 ? 10.92829 5.20449 27.86082 1.000 43.88597 96 GLU A C 1
ATOM 604 O O . GLU A 1 96 ? 10.07242 4.36903 28.17731 1.000 42.07680 96 GLU A O 1
ATOM 610 N N . GLY A 1 97 ? 11.86663 5.64097 28.69983 1.000 40.71067 97 GLY A N 1
ATOM 611 C CA . GLY A 1 97 ? 11.92775 5.14421 30.06270 1.000 40.64962 97 GLY A CA 1
ATOM 612 C C . GLY A 1 97 ? 12.51527 3.74150 30.13919 1.000 39.83950 97 GLY A C 1
ATOM 613 O O . GLY A 1 97 ? 13.27469 3.30201 29.26878 1.000 43.91683 97 GLY A O 1
ATOM 614 N N . SER A 1 98 ? 12.15140 3.03456 31.21107 1.000 41.09964 98 SER A N 1
ATOM 615 C CA . SER A 1 98 ? 12.57527 1.66033 31.44768 1.000 33.79666 98 SER A CA 1
ATOM 616 C C . SER A 1 98 ? 11.41097 0.71414 31.20332 1.000 33.34290 98 SER A C 1
ATOM 617 O O . SER A 1 98 ? 10.40964 0.78745 31.92871 1.000 33.34791 98 SER A O 1
ATOM 620 N N . PRO A 1 99 ? 11.49001 -0.19607 30.23372 1.000 31.96529 99 PRO A N 1
ATOM 621 C CA . PRO A 1 99 ? 10.42740 -1.20010 30.07832 1.000 29.31868 99 PRO A CA 1
ATOM 622 C C . PRO A 1 99 ? 10.33180 -2.10681 31.29901 1.000 26.84715 99 PRO A C 1
ATOM 623 O O . PRO A 1 99 ? 11.26912 -2.24123 32.09204 1.000 32.75459 99 PRO A O 1
ATOM 627 N N . THR A 1 100 ? 9.17408 -2.73789 31.43850 1.000 22.60348 100 THR A N 1
ATOM 628 C CA . THR A 1 100 ? 8.87259 -3.62636 32.55193 1.000 26.11338 100 THR A CA 1
ATOM 629 C C . THR A 1 100 ? 8.86678 -5.06859 32.05354 1.000 33.49766 100 THR A C 1
ATOM 630 O O . THR A 1 100 ? 8.05263 -5.42499 31.18890 1.000 25.84350 100 THR A O 1
ATOM 634 N N . GLU A 1 101 ? 9.77619 -5.88343 32.59574 1.000 28.11961 101 GLU A N 1
ATOM 635 C CA . GLU A 1 101 ? 9.89363 -7.30420 32.27631 1.000 29.94745 101 GLU A CA 1
ATOM 636 C C . GLU A 1 101 ? 9.24212 -8.16052 33.35645 1.000 37.88228 101 GLU A C 1
ATOM 637 O O . GLU A 1 101 ? 9.28776 -7.82885 34.54307 1.000 34.39725 101 GLU A O 1
ATOM 643 N N . ALA A 1 102 ? 8.64565 -9.27997 32.93857 1.000 30.30434 102 ALA A N 1
ATOM 644 C CA . ALA A 1 102 ? 8.00592 -10.20634 33.86102 1.000 26.81830 102 ALA A CA 1
ATOM 645 C C . ALA A 1 102 ? 8.29246 -11.64077 33.42882 1.000 32.87099 102 ALA A C 1
ATOM 646 O O . ALA A 1 102 ? 8.64530 -11.90435 32.27767 1.000 26.92056 102 ALA A O 1
ATOM 648 N N . SER A 1 103 ? 8.13133 -12.56521 34.37417 1.000 31.09891 103 SER A N 1
ATOM 649 C CA . SER A 1 103 ? 8.26513 -13.99705 34.13043 1.000 32.37649 103 SER A CA 1
ATOM 650 C C . SER A 1 103 ? 6.89345 -14.62782 33.97551 1.000 31.57819 103 SER A C 1
ATOM 651 O O . SER A 1 103 ? 5.95234 -14.26642 34.68777 1.000 42.69436 103 SER A O 1
ATOM 654 N N . GLY A 1 104 ? 6.78340 -15.58374 33.04792 1.000 33.43905 104 GLY A N 1
ATOM 655 C CA . GLY A 1 104 ? 5.54116 -16.28390 32.81581 1.000 35.63158 104 GLY A CA 1
ATOM 656 C C . GLY A 1 104 ? 5.48898 -17.63084 33.52587 1.000 37.82972 104 GLY A C 1
ATOM 657 O O . GLY A 1 104 ? 6.43822 -18.07501 34.16497 1.000 35.51834 104 GLY A O 1
ATOM 658 N N . THR A 1 105 ? 4.33089 -18.26670 33.41630 1.000 33.84741 105 THR A N 1
ATOM 659 C CA . THR A 1 105 ? 4.16814 -19.61942 33.92354 1.000 36.66369 105 THR A CA 1
ATOM 660 C C . THR A 1 105 ? 5.05990 -20.56557 33.12520 1.000 33.60693 105 THR A C 1
ATOM 661 O O . THR A 1 105 ? 5.04731 -20.51758 31.88689 1.000 34.81387 105 THR A O 1
ATOM 665 N N . PRO A 1 106 ? 5.86010 -21.40552 33.77551 1.000 32.07409 106 PRO A N 1
ATOM 666 C CA . PRO A 1 106 ? 6.68155 -22.35921 33.02160 1.000 28.01292 106 PRO A CA 1
ATOM 667 C C . PRO A 1 106 ? 5.81340 -23.37752 32.29485 1.000 26.40984 106 PRO A C 1
ATOM 668 O O . PRO A 1 106 ? 4.73661 -23.76363 32.75675 1.000 32.46636 106 PRO A O 1
ATOM 672 N N . LEU A 1 107 ? 6.28337 -23.78938 31.12092 1.000 26.29288 107 LEU A N 1
ATOM 673 C CA . LEU A 1 107 ? 5.51619 -24.64978 30.22874 1.000 24.80372 107 LEU A CA 1
ATOM 674 C C . LEU A 1 107 ? 6.19787 -26.01420 30.16670 1.000 17.05331 107 LEU A C 1
ATOM 675 O O . LEU A 1 107 ? 7.36428 -26.10593 29.78693 1.000 20.15327 107 LEU A O 1
ATOM 680 N N . TYR A 1 108 ? 5.47195 -27.05431 30.54930 1.000 22.20790 108 TYR A N 1
ATOM 681 C CA . TYR A 1 108 ? 6.00324 -28.41937 30.48124 1.000 21.70662 108 TYR A CA 1
ATOM 682 C C . TYR A 1 108 ? 6.32118 -28.81271 29.03709 1.000 20.04374 108 TYR A C 1
ATOM 683 O O . TYR A 1 108 ? 5.46087 -28.71892 28.16007 1.000 23.07419 108 TYR A O 1
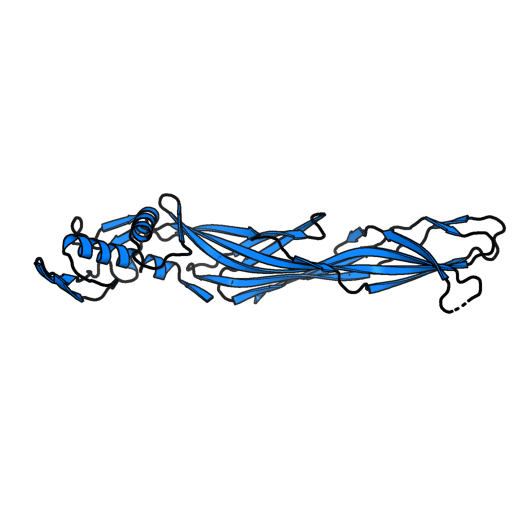ATOM 692 N N . ALA A 1 109 ? 7.56762 -29.23577 28.78899 1.000 20.57138 109 ALA A N 1
ATOM 693 C CA . ALA A 1 109 ? 8.05221 -29.56370 27.45727 1.000 18.83392 109 ALA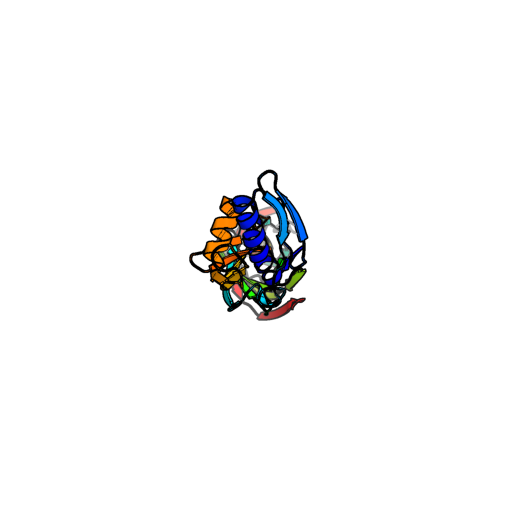 A CA 1
ATOM 694 C C . ALA A 1 109 ? 8.22534 -31.06445 27.19988 1.000 23.28417 109 ALA A C 1
ATOM 695 O O . ALA A 1 109 ? 8.40596 -31.45556 26.03929 1.000 21.23493 109 ALA A O 1
ATOM 697 N N . GLY A 1 110 ? 8.21228 -31.91037 28.23036 1.000 18.68432 110 GLY A N 1
ATOM 698 C CA . GLY A 1 110 ? 8.33806 -33.34292 28.01892 1.000 19.66648 110 GLY A CA 1
ATOM 699 C C . GLY A 1 110 ? 9.25601 -33.96872 29.05359 1.000 23.23388 110 GLY A C 1
ATOM 700 O O . GLY A 1 110 ? 9.71986 -33.31340 29.98892 1.000 17.89935 110 GLY A O 1
ATOM 701 N N . LYS A 1 111 ? 9.52960 -35.26149 28.88634 1.000 18.21182 111 LYS A N 1
ATOM 702 C CA . LYS A 1 111 ? 10.36729 -35.95332 29.87002 1.000 20.77644 111 LYS A CA 1
ATOM 703 C C . LYS A 1 111 ? 11.03887 -37.16044 29.24041 1.000 21.39119 111 LYS A C 1
ATOM 704 O O . LYS A 1 111 ? 10.61237 -37.64471 28.19336 1.000 20.36727 111 LYS A O 1
ATOM 710 N N . ASN A 1 112 ? 12.08177 -37.65812 29.90868 1.000 22.38765 112 ASN A N 1
ATOM 711 C CA . ASN A 1 112 ? 12.69856 -38.91129 29.48533 1.000 24.77977 112 ASN A CA 1
ATOM 712 C C . ASN A 1 112 ? 13.36096 -39.55632 30.69732 1.000 25.58729 112 ASN A C 1
ATOM 713 O O . ASN A 1 112 ? 13.53947 -38.92238 31.74132 1.000 21.79784 112 ASN A O 1
ATOM 718 N N . VAL A 1 113 ? 13.70316 -40.83060 30.55190 1.000 24.90300 113 VAL A N 1
ATOM 719 C CA . VAL A 1 113 ? 14.21277 -41.63755 31.65883 1.000 23.71156 113 VAL A CA 1
ATOM 720 C C . VAL A 1 113 ? 15.68981 -41.91690 31.42858 1.000 22.27923 113 VAL A C 1
ATOM 721 O O . VAL A 1 113 ? 16.11841 -42.18546 30.29960 1.000 22.67289 113 VAL A O 1
ATOM 725 N N . LEU A 1 114 ? 16.47203 -41.82297 32.49805 1.000 22.42155 114 LEU A N 1
ATOM 726 C CA . LEU A 1 114 ? 17.88311 -42.18855 32.48676 1.000 19.45890 114 LEU A CA 1
ATOM 727 C C . LEU A 1 114 ? 18.00462 -43.42642 33.37587 1.000 22.63139 114 LEU A C 1
ATOM 728 O O . LEU A 1 114 ? 17.98253 -43.31918 34.59985 1.000 21.87884 114 LEU A O 1
ATOM 733 N N . ASP A 1 115 ? 18.09251 -44.59892 32.75529 1.000 22.17591 115 ASP A N 1
ATOM 734 C CA . ASP A 1 115 ? 17.93922 -45.87952 33.45086 1.000 27.85623 115 ASP A CA 1
ATOM 735 C C . ASP A 1 115 ? 19.31676 -46.49752 33.66046 1.000 24.70005 115 ASP A C 1
ATOM 736 O O . ASP A 1 115 ? 19.91968 -47.02735 32.72553 1.000 26.03991 115 ASP A O 1
ATOM 741 N N . ASN A 1 116 ? 19.81374 -46.42945 34.88879 1.000 26.60237 116 ASN A N 1
ATOM 742 C CA . ASN A 1 116 ? 21.03247 -47.13466 35.27179 1.000 24.36594 116 ASN A CA 1
ATOM 743 C C . ASN A 1 116 ? 20.72536 -48.24887 36.26847 1.000 25.91506 116 ASN A C 1
ATOM 744 O O . ASN A 1 116 ? 21.57304 -48.60460 37.08864 1.000 23.00765 116 ASN A O 1
ATOM 749 N N . SER A 1 117 ? 19.49866 -48.78551 36.22285 1.000 25.13797 117 SER A N 1
ATOM 750 C CA . SER A 1 117 ? 19.07935 -49.75982 37.22865 1.000 24.87109 117 SER A CA 1
ATOM 751 C C . SER A 1 117 ? 19.89728 -51.04262 37.15138 1.000 28.36524 117 SER A C 1
ATOM 752 O O . SER A 1 117 ? 20.09734 -51.70933 38.17267 1.000 25.58690 117 SER A O 1
ATOM 755 N N . LYS A 1 118 ? 20.37579 -51.40284 35.96438 1.000 23.34726 118 LYS A N 1
ATOM 756 C CA . LYS A 1 118 ? 21.15625 -52.61882 35.77858 1.000 27.13583 118 LYS A CA 1
ATOM 757 C C . LYS A 1 118 ? 22.65858 -52.36942 35.78920 1.000 28.55636 118 LYS A C 1
ATOM 758 O O . LYS A 1 118 ? 23.43104 -53.31187 35.58454 1.000 28.80942 118 LYS A O 1
ATOM 764 N N . GLY A 1 119 ? 23.09391 -51.13338 36.01358 1.000 24.78321 119 GLY A N 1
ATOM 765 C CA . GLY A 1 119 ? 24.50412 -50.81629 35.95550 1.000 28.41592 119 GLY A CA 1
ATOM 766 C C . GLY A 1 119 ? 25.18859 -51.04817 37.29072 1.000 26.25012 119 GLY A C 1
ATOM 767 O O . GLY A 1 119 ? 24.60414 -50.85672 38.35594 1.000 29.49095 119 GLY A O 1
ATOM 768 N N . THR A 1 120 ? 26.44373 -51.48170 37.22239 1.000 28.79254 120 THR A N 1
ATOM 769 C CA . THR A 1 120 ? 27.25010 -51.64030 38.42569 1.000 31.12162 120 THR A CA 1
ATOM 770 C C . THR A 1 120 ? 28.16942 -50.45359 38.66915 1.000 30.74941 120 THR A C 1
ATOM 771 O O . THR A 1 120 ? 28.78382 -50.37034 39.73622 1.000 26.62017 120 THR A O 1
ATOM 775 N N . MET A 1 121 ? 28.27581 -49.54307 37.70562 1.000 26.10537 121 MET A N 1
ATOM 776 C CA . MET A 1 121 ? 29.10235 -48.35207 37.80582 1.000 25.58559 121 MET A CA 1
ATOM 777 C C . MET A 1 121 ? 28.22112 -47.11144 37.72502 1.000 27.89025 121 MET A C 1
ATOM 778 O O . MET A 1 121 ? 27.25578 -47.08042 36.95202 1.000 25.02025 121 MET A O 1
ATOM 783 N N . ASP A 1 122 ? 28.54374 -46.10007 38.53499 1.000 26.76399 122 ASP A N 1
ATOM 784 C CA . ASP A 1 122 ? 27.97519 -44.76961 38.34039 1.000 26.54839 122 ASP A CA 1
ATOM 785 C C . ASP A 1 122 ? 28.27387 -44.29329 36.92189 1.000 28.68734 122 ASP A C 1
ATOM 786 O O . ASP A 1 122 ? 29.36887 -44.50730 36.40077 1.000 27.12835 122 ASP A O 1
ATOM 791 N N . GLN A 1 123 ? 27.30341 -43.63432 36.29264 1.000 27.51098 123 GLN A N 1
ATOM 792 C CA . GLN A 1 123 ? 27.47598 -43.18263 34.92015 1.000 26.39379 123 GLN A CA 1
ATOM 793 C C . GLN A 1 123 ? 27.15770 -41.69606 34.79911 1.000 27.29749 123 GLN A C 1
ATOM 794 O O . GLN A 1 123 ? 26.38673 -41.13051 35.58254 1.000 26.08008 123 GLN A O 1
ATOM 800 N N . GLU A 1 124 ? 27.77092 -41.06693 33.80907 1.000 31.22428 124 GLU A N 1
ATOM 801 C CA . GLU A 1 124 ? 27.38400 -39.72515 33.38745 1.000 31.98968 124 GLU A CA 1
ATOM 802 C C . GLU A 1 124 ? 26.63822 -39.90838 32.07329 1.000 21.99878 124 GLU A C 1
ATOM 803 O O . GLU A 1 124 ? 27.23822 -40.27795 31.05775 1.000 28.99833 124 GLU A O 1
ATOM 809 N N . LEU A 1 125 ? 25.32405 -39.71192 32.12331 1.000 23.75925 125 LEU A N 1
ATOM 810 C CA . LEU A 1 125 ? 24.41057 -40.02352 31.03035 1.000 22.33435 125 LEU A CA 1
ATOM 811 C C . LEU A 1 125 ? 23.89256 -38.72606 30.41601 1.000 24.79998 125 LEU A C 1
ATOM 812 O O . LEU A 1 125 ? 23.48501 -37.81286 31.14002 1.000 28.50786 125 LEU A O 1
ATOM 817 N N . LEU A 1 126 ? 23.91445 -38.66025 29.08886 1.000 23.57539 126 LEU A N 1
ATOM 818 C CA . LEU A 1 126 ? 23.44381 -37.49873 28.35008 1.000 25.10486 126 LEU A CA 1
ATOM 819 C C . LEU A 1 126 ? 21.93494 -37.55702 28.15887 1.000 30.57381 126 LEU A C 1
ATOM 820 O O . LEU A 1 126 ? 21.38791 -38.59202 27.74670 1.000 25.81680 126 LEU A O 1
ATOM 825 N N . THR A 1 127 ? 21.26255 -36.44329 28.46209 1.000 25.04117 127 THR A N 1
ATOM 826 C CA . THR A 1 127 ? 19.83082 -36.33797 28.22734 1.000 24.95119 127 THR A CA 1
ATOM 827 C C . THR A 1 127 ? 19.55441 -36.13018 26.74290 1.000 25.45557 127 THR A C 1
ATOM 828 O O . THR A 1 127 ? 20.43368 -35.71758 25.98120 1.000 25.75321 127 THR A O 1
ATOM 832 N N . PRO A 1 128 ? 18.33752 -36.41538 26.30065 1.000 26.84396 128 PRO A N 1
ATOM 833 C CA . PRO A 1 128 ? 17.92907 -35.98375 24.96255 1.000 25.71634 128 PRO A CA 1
ATOM 834 C C . PRO A 1 128 ? 17.84162 -34.46444 24.92107 1.000 25.42735 128 PRO A C 1
ATOM 835 O O . PRO A 1 128 ? 17.92023 -33.77839 25.94451 1.000 26.53396 128 PRO A O 1
ATOM 839 N N . GLU A 1 129 ? 17.70361 -33.93520 23.71044 1.000 27.56977 129 GLU A N 1
ATOM 840 C CA . GLU A 1 129 ? 17.28466 -32.55020 23.55378 1.000 21.19241 129 GLU A CA 1
ATOM 841 C C . GLU A 1 129 ? 15.78542 -32.44538 23.77082 1.000 25.50730 129 GLU A C 1
ATOM 842 O O . GLU A 1 129 ? 15.01914 -33.30910 23.33897 1.000 28.53776 129 GLU A O 1
ATOM 848 N N . PHE A 1 130 ? 15.36446 -31.40430 24.47051 1.000 21.67867 130 PHE A N 1
ATOM 849 C CA . PHE A 1 130 ? 13.94793 -31.11665 24.57036 1.000 19.13952 130 PHE A CA 1
ATOM 850 C C . PHE A 1 130 ? 13.63640 -29.95276 23.63530 1.000 21.73963 130 PHE A C 1
ATOM 851 O O . PHE A 1 130 ? 14.54209 -29.28201 23.13112 1.000 22.31785 130 PHE A O 1
ATOM 859 N N . ASN A 1 131 ? 12.34810 -29.74774 23.37243 1.000 22.50629 131 ASN A N 1
ATOM 860 C CA A ASN A 1 131 ? 11.93783 -28.74192 22.40165 0.457 24.42824 131 ASN A CA 1
ATOM 861 C CA B ASN A 1 131 ? 11.93185 -28.74479 22.39973 0.543 24.65234 131 ASN A CA 1
ATOM 862 C C . ASN A 1 131 ? 10.57502 -28.18410 22.79088 1.000 20.54396 131 ASN A C 1
ATOM 863 O O . ASN A 1 131 ? 9.84654 -28.76033 23.60479 1.000 21.28589 131 ASN A O 1
ATOM 872 N N . TYR A 1 132 ? 10.23131 -27.04666 22.18787 1.000 20.21915 132 TYR A N 1
ATOM 873 C CA . TYR A 1 132 ? 8.91749 -26.45986 22.39744 1.000 17.72078 132 TYR A CA 1
ATOM 874 C C . TYR A 1 132 ? 8.62839 -25.60000 21.17919 1.000 19.83759 132 TYR A C 1
ATOM 875 O O . TYR A 1 132 ? 9.52963 -24.93870 20.66556 1.000 17.89932 132 TYR A O 1
ATOM 884 N N . THR A 1 133 ? 7.39372 -25.65018 20.70033 1.000 16.71701 133 THR A N 1
ATOM 885 C CA . THR A 1 133 ? 6.97403 -24.82982 19.56751 1.000 17.76265 133 THR A CA 1
ATOM 886 C C . THR A 1 133 ? 6.20765 -23.64733 20.13452 1.000 16.86862 133 THR A C 1
ATOM 887 O O . THR A 1 133 ? 5.12997 -23.80762 20.71431 1.000 20.86699 133 THR A O 1
ATOM 891 N N . TYR A 1 134 ? 6.78167 -22.46690 19.98469 1.000 22.54221 134 TYR A N 1
ATOM 892 C CA . TYR A 1 134 ? 6.32849 -21.29770 20.71762 1.000 23.65236 134 TYR A CA 1
ATOM 893 C C . TYR A 1 134 ? 6.01263 -20.17440 19.74025 1.000 17.83324 134 TYR A C 1
ATOM 894 O O . TYR A 1 134 ? 6.71888 -19.99458 18.74707 1.000 21.82213 134 TYR A O 1
ATOM 903 N N . THR A 1 135 ? 4.96772 -19.41277 20.03830 1.000 23.08854 135 THR A N 1
ATOM 904 C CA . THR A 1 135 ? 4.61829 -18.23344 19.24789 1.000 26.86418 135 THR A CA 1
ATOM 905 C C . THR A 1 135 ? 5.07160 -16.98562 19.99948 1.000 18.93270 135 THR A C 1
ATOM 906 O O . THR A 1 135 ? 4.44156 -16.58014 20.97763 1.000 21.88306 135 THR A O 1
ATOM 910 N N . GLU A 1 136 ? 6.17539 -16.40346 19.54142 1.000 21.39624 136 GLU A N 1
ATOM 911 C CA . GLU A 1 136 ? 6.58130 -15.07295 19.96863 1.000 21.80920 136 GLU A CA 1
ATOM 912 C C . GLU A 1 136 ? 5.66762 -14.03601 19.32484 1.000 29.61458 136 GLU A C 1
ATOM 913 O O . GLU A 1 136 ? 5.26884 -14.16048 18.15973 1.000 22.21896 136 GLU A O 1
ATOM 919 N N . SER A 1 137 ? 5.32641 -13.01723 20.09712 1.000 25.80261 137 SER A N 1
ATOM 920 C CA . SER A 1 137 ? 4.42800 -11.96470 19.65732 1.000 24.76613 137 SER A CA 1
ATOM 921 C C . SER A 1 137 ? 5.01653 -10.62301 20.05794 1.000 31.44762 137 SER A C 1
ATOM 922 O O . SER A 1 137 ? 5.53984 -10.48033 21.16479 1.000 24.05792 137 SER A O 1
ATOM 925 N N . THR A 1 138 ? 4.94596 -9.65393 19.14898 1.000 27.02516 138 THR A N 1
ATOM 926 C CA . THR A 1 138 ? 5.25382 -8.26028 19.45504 1.000 27.83145 138 THR A CA 1
ATOM 927 C C . THR A 1 138 ? 4.09692 -7.41370 18.95772 1.000 30.80682 138 THR A C 1
ATOM 928 O O . THR A 1 138 ? 3.69766 -7.54393 17.79643 1.000 30.78345 138 THR A O 1
ATOM 932 N N . SER A 1 139 ? 3.54578 -6.56459 19.82019 1.000 25.26470 139 SER A N 1
ATOM 933 C CA . SER A 1 139 ? 2.49679 -5.66489 19.37414 1.000 27.80820 139 SER A CA 1
ATOM 934 C C . SER A 1 139 ? 2.77269 -4.24869 19.87318 1.000 30.21236 139 SER A C 1
ATOM 935 O O . SER A 1 139 ? 3.50942 -4.02962 20.84394 1.000 20.52894 139 SER A O 1
ATOM 938 N N . ASN A 1 140 ? 2.19570 -3.27745 19.17105 1.000 25.21123 140 ASN A N 1
ATOM 939 C CA . ASN A 1 140 ? 2.31933 -1.88600 19.57532 1.000 18.69357 140 ASN A CA 1
ATOM 940 C C . ASN A 1 140 ? 0.98236 -1.19279 19.34323 1.000 26.94742 140 ASN A C 1
ATOM 941 O O . ASN A 1 140 ? 0.12301 -1.68743 18.60845 1.000 27.29993 140 ASN A O 1
ATOM 946 N N . THR A 1 141 ? 0.80299 -0.05295 20.01156 1.000 22.40470 141 THR A N 1
ATOM 947 C CA . THR A 1 141 ? -0.36271 0.80471 19.83217 1.000 22.20626 141 THR A CA 1
ATOM 948 C C . THR A 1 141 ? 0.11551 2.24759 19.80536 1.000 25.04442 141 THR A C 1
ATOM 949 O O . THR A 1 141 ? 0.91552 2.64531 20.65578 1.000 22.31430 141 THR A O 1
ATOM 953 N N . THR A 1 142 ? -0.34951 3.02094 18.83221 1.000 24.17914 142 THR A N 1
ATOM 954 C CA . THR A 1 142 ? -0.07225 4.45274 18.83095 1.000 23.55225 142 THR A CA 1
ATOM 955 C C . THR A 1 142 ? -1.10259 5.13056 19.72335 1.000 23.18860 142 THR A C 1
ATOM 956 O O . THR A 1 142 ? -2.30014 5.13606 19.41219 1.000 21.69373 142 THR A O 1
ATOM 960 N N . THR A 1 143 ? -0.65098 5.65757 20.86028 1.000 19.49752 143 THR A N 1
ATOM 961 C CA . THR A 1 143 ? -1.56917 6.19452 21.85472 1.000 22.33385 143 THR A CA 1
ATOM 962 C C . THR A 1 143 ? -1.74160 7.70599 21.74259 1.000 23.62288 143 THR A C 1
ATOM 963 O O . THR A 1 143 ? -2.81664 8.22151 22.05692 1.000 21.21575 143 THR A O 1
ATOM 967 N N . HIS A 1 144 ? -0.69747 8.42449 21.33202 1.000 20.54537 144 HIS A N 1
ATOM 968 C CA . HIS A 1 144 ? -0.77714 9.84746 20.99588 1.000 22.93025 144 HIS A CA 1
ATOM 969 C C . HIS A 1 144 ? -0.25916 9.97447 19.56990 1.000 17.73686 144 HIS A C 1
ATOM 970 O O . HIS A 1 144 ? 0.95754 10.04662 19.35525 1.000 16.90730 144 HIS A O 1
ATOM 977 N N . GLY A 1 145 ? -1.18228 9.98477 18.59964 1.000 18.45409 145 GLY A N 1
ATOM 978 C CA . GLY A 1 145 ? -0.79751 9.96870 17.20829 1.000 20.13454 145 GLY A CA 1
ATOM 979 C C . GLY A 1 145 ? -0.43483 11.34849 16.67101 1.000 21.34302 145 GLY A C 1
ATOM 980 O O . GLY A 1 145 ? -0.75919 12.38285 17.25348 1.000 17.85098 145 GLY A O 1
ATOM 981 N N . LEU A 1 146 ? 0.26397 11.34721 15.53798 1.000 19.51296 146 LEU A N 1
ATOM 982 C CA . LEU A 1 146 ? 0.61735 12.56710 14.81911 1.000 18.46202 146 LEU A CA 1
ATOM 983 C C . LEU A 1 146 ? -0.00490 12.48223 13.43213 1.000 24.26969 146 LEU A C 1
ATOM 984 O O . LEU A 1 146 ? 0.34465 11.59565 12.63967 1.000 19.94494 146 LEU A O 1
ATOM 989 N N . LYS A 1 147 ? -0.95103 13.37556 13.15106 1.000 17.69661 147 LYS A N 1
ATOM 990 C CA . LYS A 1 147 ? -1.55315 13.48620 11.82124 1.000 17.93949 147 LYS A CA 1
ATOM 991 C C . LYS A 1 147 ? -0.68903 14.43682 11.00290 1.000 22.77258 147 LYS A C 1
ATOM 992 O O . LYS A 1 147 ? -0.71493 15.65211 11.21298 1.000 18.13134 147 LYS A O 1
ATOM 998 N N . LEU A 1 148 ? 0.09965 13.88258 10.08580 1.000 19.59864 148 LEU A N 1
ATOM 999 C CA . LEU A 1 148 ? 1.11253 14.63771 9.37219 1.000 22.15723 148 LEU A CA 1
ATOM 1000 C C . LEU A 1 148 ? 0.74982 14.92344 7.92440 1.000 22.26581 148 LEU A C 1
ATOM 1001 O O . LEU A 1 148 ? 1.50405 15.62961 7.25085 1.000 22.58276 148 LEU A O 1
ATOM 1006 N N . GLY A 1 149 ? -0.37922 14.41157 7.43274 1.000 21.77671 149 GLY A N 1
ATOM 1007 C CA . GLY A 1 149 ? -0.77842 14.62117 6.05474 1.000 24.68531 149 GLY A CA 1
ATOM 1008 C C . GLY A 1 149 ? -0.20515 13.61947 5.07945 1.000 35.36284 149 GLY A C 1
ATOM 1009 O O . GLY A 1 149 ? -0.44645 13.73854 3.86952 1.000 29.52482 149 GLY A O 1
ATOM 1010 N N . VAL A 1 150 ? 0.55073 12.64193 5.57106 1.000 25.81231 150 VAL A N 1
ATOM 1011 C CA . VAL A 1 150 ? 1.16181 11.59813 4.76230 1.000 30.66162 150 VAL A CA 1
ATOM 1012 C C . VAL A 1 150 ? 1.40857 10.42128 5.69568 1.000 33.75891 150 VAL A C 1
ATOM 1013 O O . VAL A 1 150 ? 1.68056 10.60207 6.88895 1.000 26.97619 150 VAL A O 1
ATOM 1017 N N . LYS A 1 151 ? 1.27125 9.20836 5.16338 1.000 37.22655 151 LYS A N 1
ATOM 1018 C CA . LYS A 1 151 ? 1.53298 8.02992 5.97941 1.000 26.90303 151 LYS A CA 1
ATOM 1019 C C . LYS A 1 151 ? 2.97019 8.06653 6.47901 1.000 27.48612 151 LYS A C 1
ATOM 1020 O O . LYS A 1 151 ? 3.91530 8.23529 5.70354 1.000 31.26276 151 LYS A O 1
ATOM 1026 N N . THR A 1 152 ? 3.13078 7.93594 7.79041 1.000 24.46838 152 THR A N 1
ATOM 1027 C CA . THR A 1 152 ? 4.41999 8.08523 8.44209 1.000 27.37578 152 THR A CA 1
ATOM 1028 C C . THR A 1 152 ? 4.59586 6.91390 9.39705 1.000 28.99817 152 THR A C 1
ATOM 1029 O O . THR A 1 152 ? 3.68924 6.60567 10.18024 1.000 25.38947 152 THR A O 1
ATOM 1033 N N . THR A 1 153 ? 5.74034 6.24638 9.29189 1.000 29.55666 153 THR A N 1
ATOM 1034 C CA . THR A 1 153 ? 6.06103 5.07704 10.09798 1.000 30.12698 153 THR A CA 1
ATOM 1035 C C . THR A 1 153 ? 7.47770 5.22389 10.61636 1.000 25.39217 153 THR A C 1
ATOM 1036 O O . THR A 1 153 ? 8.30330 5.94886 10.04963 1.000 34.05476 153 THR A O 1
ATOM 1040 N N . ALA A 1 154 ? 7.75683 4.51774 11.70778 1.000 25.51161 154 ALA A N 1
ATOM 1041 C CA . ALA A 1 154 ? 9.10600 4.48547 12.24276 1.000 27.36444 154 ALA A CA 1
ATOM 1042 C C . ALA A 1 154 ? 9.25899 3.20428 13.04836 1.000 26.62292 154 ALA A C 1
ATOM 1043 O O . ALA A 1 154 ? 8.32256 2.77211 13.72844 1.000 21.60203 154 ALA A O 1
ATOM 1045 N N . THR A 1 155 ? 10.44523 2.62145 12.96979 1.000 29.65610 155 THR A N 1
ATOM 1046 C CA . THR A 1 155 ? 10.75572 1.38140 13.66318 1.000 29.94163 155 THR A CA 1
ATOM 1047 C C . THR A 1 155 ? 11.50972 1.68775 14.94154 1.000 26.71154 155 THR A C 1
ATOM 1048 O O . THR A 1 155 ? 12.44902 2.48974 14.94356 1.000 30.85289 155 THR A O 1
ATOM 1052 N N . MET A 1 156 ? 11.07848 1.06755 16.02854 1.000 27.07145 156 MET A N 1
ATOM 1053 C CA . MET A 1 156 ? 11.70808 1.23991 17.32174 1.000 31.50707 156 MET A CA 1
ATOM 1054 C C . MET A 1 156 ? 12.28960 -0.08994 17.77521 1.000 35.35898 156 MET A C 1
ATOM 1055 O O . MET A 1 156 ? 11.63004 -1.12488 17.67146 1.000 29.37808 156 MET A O 1
ATOM 1060 N N . LYS A 1 157 ? 13.51894 -0.05253 18.27742 1.000 37.32004 157 LYS A N 1
ATOM 1061 C CA . LYS A 1 157 ? 14.20105 -1.23116 18.79306 1.000 40.61149 157 LYS A CA 1
ATOM 1062 C C . LYS A 1 157 ? 14.33586 -1.14377 20.30513 1.000 41.10907 157 LYS A C 1
ATOM 1063 O O . LYS A 1 157 ? 14.55468 -0.06454 20.86104 1.000 39.62496 157 LYS A O 1
ATOM 1069 N N . PHE A 1 158 ? 14.21337 -2.28742 20.96516 1.000 36.07033 158 PHE A N 1
ATOM 1070 C CA . PHE A 1 158 ? 14.28954 -2.36183 22.40937 1.000 29.29441 158 PHE A CA 1
ATOM 1071 C C . PHE A 1 158 ? 14.96581 -3.66736 22.79668 1.000 42.69850 158 PHE A C 1
ATOM 1072 O O . PHE A 1 158 ? 14.85026 -4.66404 22.07378 1.000 34.60839 158 PHE A O 1
ATOM 1080 N N . PRO A 1 159 ? 15.68874 -3.68819 23.91264 1.000 46.01159 159 PRO A N 1
ATOM 1081 C CA . PRO A 1 159 ? 16.26482 -4.94798 24.38772 1.000 47.21422 159 PRO A CA 1
ATOM 1082 C C . PRO A 1 159 ? 15.21827 -5.77997 25.10771 1.000 43.31940 159 PRO A C 1
ATOM 1083 O O . PRO A 1 159 ? 14.28446 -5.26157 25.72345 1.000 39.03591 159 PRO A O 1
ATOM 1087 N N . ILE A 1 160 ? 15.37600 -7.09631 25.00622 1.000 42.83198 160 ILE A N 1
ATOM 1088 C CA . ILE A 1 160 ? 14.48252 -8.04304 25.65545 1.000 41.10375 160 ILE A CA 1
ATOM 1089 C C . ILE A 1 160 ? 15.32356 -9.04313 26.43761 1.000 46.43493 160 ILE A C 1
ATOM 1090 O O . ILE A 1 160 ? 16.53818 -9.14351 26.25537 1.000 39.09475 160 ILE A O 1
ATOM 1095 N N . ALA A 1 161 ? 14.64909 -9.79024 27.31186 1.000 42.67558 161 ALA A N 1
ATOM 1096 C CA . ALA A 1 161 ? 15.26101 -10.87665 28.07566 1.000 45.75142 161 ALA A CA 1
ATOM 1097 C C . ALA A 1 161 ? 16.50136 -10.38125 28.81153 1.000 48.54888 161 ALA A C 1
ATOM 1098 O O . ALA A 1 161 ? 17.62069 -10.85048 28.59697 1.000 46.11001 161 ALA A O 1
ATOM 1100 N N . GLN A 1 162 ? 16.27734 -9.38718 29.66778 1.000 51.66578 162 GLN A N 1
ATOM 1101 C CA . GLN A 1 162 ? 17.33604 -8.78014 30.47044 1.000 54.84918 162 GLN A CA 1
ATOM 1102 C C . GLN A 1 162 ? 18.54482 -8.41563 29.60561 1.000 54.92827 162 GLN A C 1
ATOM 1103 O O . GLN A 1 162 ? 19.68482 -8.78300 29.89386 1.000 58.69756 162 GLN A O 1
ATOM 1109 N N . GLY A 1 163 ? 18.27601 -7.70918 28.50873 1.000 53.18510 163 GLY A N 1
ATOM 1110 C CA . GLY A 1 163 ? 19.31799 -7.14576 27.67106 1.000 50.04444 163 GLY A CA 1
ATOM 1111 C C . GLY A 1 163 ? 20.08176 -8.11499 26.79617 1.000 51.99873 163 GLY A C 1
ATOM 1112 O O . GLY A 1 163 ? 21.11169 -7.73043 26.23568 1.000 56.34975 163 GLY A O 1
ATOM 1113 N N . SER A 1 164 ? 19.61164 -9.35104 26.63495 1.000 53.13529 164 SER A N 1
ATOM 1114 C CA . SER A 1 164 ? 20.38573 -10.35771 25.91610 1.000 55.58339 164 SER A CA 1
ATOM 1115 C C . SER A 1 164 ? 20.03224 -10.46458 24.43716 1.000 57.37582 164 SER A C 1
ATOM 1116 O O . SER A 1 164 ? 20.78037 -11.09474 23.68144 1.000 57.42067 164 SER A O 1
ATOM 1119 N N . MET A 1 165 ? 18.91864 -9.88183 24.00543 1.000 53.37908 165 MET A N 1
ATOM 1120 C CA . MET A 1 165 ? 18.56574 -9.84957 22.59502 1.000 54.65522 165 MET A CA 1
ATOM 1121 C C . MET A 1 165 ? 17.91910 -8.50666 22.28553 1.000 51.13705 165 MET A C 1
ATOM 1122 O O . MET A 1 165 ? 17.47204 -7.78682 23.18302 1.000 45.03411 165 MET A O 1
ATOM 1127 N N . GLU A 1 166 ? 17.88633 -8.17365 20.99960 1.000 51.98607 166 GLU A N 1
ATOM 1128 C CA . GLU A 1 166 ? 17.25451 -6.95851 20.50974 1.000 51.64748 166 GLU A CA 1
ATOM 1129 C C . GLU A 1 166 ? 16.02495 -7.31904 19.68958 1.000 48.33276 166 GLU A C 1
ATOM 1130 O O . GLU A 1 166 ? 16.07020 -8.23293 18.86058 1.000 49.67087 166 GLU A O 1
ATOM 1136 N N . ALA A 1 167 ? 14.92542 -6.60572 19.93269 1.000 36.98621 167 ALA A N 1
ATOM 1137 C CA . ALA A 1 167 ? 13.68999 -6.76230 19.17469 1.000 34.49325 167 ALA A CA 1
ATOM 1138 C C . ALA A 1 167 ? 13.24135 -5.39579 18.66248 1.000 35.94489 167 ALA A C 1
ATOM 1139 O O . ALA A 1 167 ? 13.75343 -4.35676 19.08685 1.000 35.13109 167 ALA A O 1
ATOM 1141 N N . SER A 1 168 ? 12.26902 -5.39622 17.74882 1.000 37.62617 168 SER A N 1
ATOM 1142 C CA . SER A 1 168 ? 11.83199 -4.14923 17.13128 1.000 36.22103 168 SER A CA 1
ATOM 1143 C C . SER A 1 168 ? 10.34803 -4.21406 16.79406 1.000 35.76665 168 SER A C 1
ATOM 1144 O O . SER A 1 168 ? 9.71674 -5.27291 16.83221 1.000 31.53664 168 SER A O 1
ATOM 1147 N N . THR A 1 169 ? 9.79386 -3.04666 16.46468 1.000 28.01906 169 THR A N 1
ATOM 1148 C CA . THR A 1 169 ? 8.37450 -2.91173 16.18140 1.000 27.97714 169 THR A CA 1
ATOM 1149 C C . THR A 1 169 ? 8.20534 -1.60833 15.40729 1.000 28.14796 169 THR A C 1
ATOM 1150 O O . THR A 1 169 ? 8.94369 -0.64952 15.63292 1.000 25.75539 169 THR A O 1
ATOM 1154 N N . GLU A 1 170 ? 7.27025 -1.60225 14.46633 1.000 24.74662 170 GLU A N 1
ATOM 1155 C CA . GLU A 1 170 ? 7.07968 -0.47362 13.56140 1.000 29.63866 170 GLU A CA 1
ATOM 1156 C C . GLU A 1 170 ? 5.78363 0.24354 13.91240 1.000 29.23735 170 GLU A C 1
ATOM 1157 O O . GLU A 1 170 ? 4.70032 -0.35384 13.86881 1.000 25.01213 170 GLU A O 1
ATOM 1163 N N . TYR A 1 171 ? 5.89901 1.51910 14.27315 1.000 24.52002 171 TYR A N 1
ATOM 1164 C CA . TYR A 1 171 ? 4.74054 2.33416 14.59232 1.000 20.76993 171 TYR A CA 1
ATOM 1165 C C . TYR A 1 171 ? 4.21904 3.00833 13.33488 1.000 22.07081 171 TYR A C 1
ATOM 1166 O O . TYR A 1 171 ? 5.00000 3.50098 12.51761 1.000 26.06594 171 TYR A O 1
ATOM 1175 N N . ASN A 1 172 ? 2.90309 3.01660 13.18430 1.000 24.61688 172 ASN A N 1
ATOM 1176 C CA . ASN A 1 172 ? 2.23410 3.94093 12.28140 1.000 29.35570 172 ASN A CA 1
ATOM 1177 C C . ASN A 1 172 ? 1.73916 5.11785 13.11320 1.000 21.93660 172 ASN A C 1
ATOM 1178 O O . ASN A 1 172 ? 1.02511 4.92467 14.10275 1.000 22.19169 172 ASN A O 1
ATOM 1183 N N . PHE A 1 173 ? 2.10929 6.33415 12.69814 1.000 28.33188 173 PHE A N 1
ATOM 1184 C CA . PHE A 1 173 ? 1.89585 7.51261 13.53344 1.000 25.09314 173 PHE A CA 1
ATOM 1185 C C . PHE A 1 173 ? 0.43152 7.91639 13.64656 1.000 21.35279 173 PHE A C 1
ATOM 1186 O O . PHE A 1 173 ? 0.11609 8.78339 14.46648 1.000 26.73480 173 PHE A O 1
ATOM 1194 N N . GLN A 1 174 ? -0.47971 7.32763 12.87607 1.000 22.38727 174 GLN A N 1
ATOM 1195 C CA . GLN A 1 174 ? -1.87974 7.70821 13.02368 1.000 26.07260 174 GLN A CA 1
ATOM 1196 C C . GLN A 1 174 ? -2.42362 7.24248 14.36764 1.000 34.07437 174 GLN A C 1
ATOM 1197 O O . GLN A 1 174 ? -2.15115 6.11844 14.80789 1.000 32.36207 174 GLN A O 1
ATOM 1203 N N . ASN A 1 175 ? -3.19332 8.12043 15.02258 1.000 25.64617 175 ASN A N 1
ATOM 1204 C CA . ASN A 1 175 ? -3.82370 7.78880 16.29842 1.000 33.77533 175 ASN A CA 1
ATOM 1205 C C . ASN A 1 175 ? -4.54465 6.44463 16.22759 1.000 35.94445 175 ASN A C 1
ATOM 1206 O O . ASN A 1 175 ? -5.24560 6.14855 15.25590 1.000 31.22391 175 ASN A O 1
ATOM 1211 N N . SER A 1 176 ? -4.35618 5.63194 17.27042 1.000 35.21801 176 SER A N 1
ATOM 1212 C CA . SER A 1 176 ? -5.02696 4.35034 17.48180 1.000 33.73989 176 SER A CA 1
ATOM 1213 C C . SER A 1 176 ? -4.56279 3.25797 16.53440 1.000 32.86468 176 SER A C 1
ATOM 1214 O O . SER A 1 176 ? -5.18811 2.18862 16.48710 1.000 39.10753 176 SER A O 1
ATOM 1217 N N . SER A 1 177 ? -3.49275 3.48538 15.78191 1.000 32.55922 177 SER A N 1
ATOM 1218 C CA . SER A 1 177 ? -2.90352 2.42026 14.98204 1.000 35.33201 177 SER A CA 1
ATOM 1219 C C . SER A 1 177 ? -2.39178 1.31431 15.89509 1.000 41.40392 177 SER A C 1
ATOM 1220 O O . SER A 1 177 ? -1.73336 1.58644 16.90585 1.000 29.95855 177 SER A O 1
ATOM 1223 N N . THR A 1 178 ? -2.70320 0.06820 15.54236 1.000 41.47279 178 THR A N 1
ATOM 1224 C CA . THR A 1 178 ? -2.19651 -1.10676 16.24238 1.000 41.92988 178 THR A CA 1
ATOM 1225 C C . THR A 1 178 ? -1.50306 -2.02977 15.24895 1.000 51.49265 178 THR A C 1
ATOM 1226 O O . THR A 1 178 ? -1.96448 -2.20040 14.11650 1.000 50.05912 178 THR A O 1
ATOM 1230 N N . ASP A 1 179 ? -0.39624 -2.62070 15.68395 1.000 37.16535 179 ASP A N 1
ATOM 1231 C CA . ASP A 1 179 ? 0.37326 -3.58445 14.91338 1.000 37.25479 179 ASP A CA 1
ATOM 1232 C C . ASP A 1 179 ? 0.56313 -4.82755 15.77315 1.000 45.11888 179 ASP A C 1
ATOM 1233 O O . ASP A 1 179 ? 0.75135 -4.71535 16.98828 1.000 31.30556 179 ASP A O 1
ATOM 1238 N N . THR A 1 180 ? 0.49696 -6.00898 15.15446 1.000 44.00540 180 THR A N 1
ATOM 1239 C CA . THR A 1 180 ? 0.86696 -7.25596 15.82048 1.000 39.31861 180 THR A CA 1
ATOM 1240 C C . THR A 1 180 ? 1.65751 -8.11935 14.84841 1.000 41.52654 180 THR A C 1
ATOM 1241 O O . THR A 1 180 ? 1.21295 -8.35879 13.72466 1.000 44.97610 180 THR A O 1
ATOM 1245 N N . LYS A 1 181 ? 2.83472 -8.56442 15.27659 1.000 27.94977 181 LYS A N 1
ATOM 1246 C CA A LYS A 1 181 ? 3.65481 -9.45561 14.47640 0.464 34.07904 181 LYS A CA 1
ATOM 1247 C CA B LYS A 1 181 ? 3.72814 -9.42245 14.50336 0.536 34.04923 181 LYS A CA 1
ATOM 1248 C C . LYS A 1 181 ? 3.96748 -10.69812 15.30268 1.000 37.53667 181 LYS A C 1
ATOM 1249 O O . LYS A 1 181 ? 4.27622 -10.61407 16.49622 1.000 29.15306 181 LYS A O 1
ATOM 1260 N N . THR A 1 182 ? 3.82888 -11.86774 14.67246 1.000 31.87222 182 THR A N 1
ATOM 1261 C CA . THR A 1 182 ? 4.07338 -13.13373 15.36001 1.000 32.39160 182 THR A CA 1
ATOM 1262 C C . THR A 1 182 ? 5.07916 -13.96484 14.58638 1.000 36.49463 182 THR A C 1
ATOM 1263 O O . THR A 1 182 ? 5.10705 -13.94215 13.35283 1.000 32.54666 182 THR A O 1
ATOM 1267 N N . LYS A 1 183 ? 5.91342 -14.68532 15.32836 1.000 29.35151 183 LYS A N 1
ATOM 1268 C CA . LYS A 1 183 ? 6.80319 -15.69317 14.77526 1.000 31.22280 183 LYS A CA 1
ATOM 1269 C C . LYS A 1 183 ? 6.58623 -16.98145 15.55212 1.000 36.86213 183 LYS A C 1
ATOM 1270 O O . LYS A 1 183 ? 6.63741 -16.97655 16.78626 1.000 27.77839 183 LYS A O 1
ATOM 1276 N N . GLN A 1 184 ? 6.32694 -18.07556 14.84538 1.000 30.75213 184 GLN A N 1
ATOM 1277 C CA . GLN A 1 184 ? 6.49452 -19.37930 15.46427 1.000 27.63505 184 GLN A CA 1
ATOM 1278 C C . GLN A 1 184 ? 7.97250 -19.72129 15.44173 1.000 26.41980 184 GLN A C 1
ATOM 1279 O O . GLN A 1 184 ? 8.65964 -19.50689 14.43674 1.000 26.34375 184 GLN A O 1
ATOM 1285 N N . VAL A 1 185 ? 8.47766 -20.20998 16.56976 1.000 24.90592 185 VAL A N 1
ATOM 1286 C CA . VAL A 1 185 ? 9.87526 -20.58904 16.66308 1.000 23.40043 185 VAL A CA 1
ATOM 1287 C C . VAL A 1 185 ? 9.94219 -21.95899 17.32205 1.000 21.50921 185 VAL A C 1
ATOM 1288 O O . VAL A 1 185 ? 9.00830 -22.40748 17.98814 1.000 23.30794 185 VAL A O 1
ATOM 1292 N N . SER A 1 186 ? 11.05428 -22.62842 17.10314 1.000 23.72137 186 SER A N 1
ATOM 1293 C CA . SER A 1 186 ? 11.37470 -23.84260 17.83449 1.000 31.43390 186 SER A CA 1
ATOM 1294 C C . SER A 1 186 ? 12.47138 -23.49393 18.82654 1.000 24.60744 186 SER A C 1
ATOM 1295 O O . SER A 1 186 ? 13.52331 -22.97242 18.43374 1.000 30.03425 186 SER A O 1
ATOM 1298 N N . TYR A 1 187 ? 12.20433 -23.74487 20.10572 1.000 22.37064 187 TYR A N 1
ATOM 1299 C CA . TYR A 1 187 ? 13.20369 -23.65704 21.15860 1.000 23.12249 187 TYR A CA 1
ATOM 1300 C C . TYR A 1 187 ? 13.74435 -25.05018 21.44582 1.000 28.01596 187 TYR A C 1
ATOM 1301 O O . TYR A 1 187 ? 12.97892 -26.01466 21.49719 1.000 22.09519 187 TYR A O 1
ATOM 1310 N N . LYS A 1 188 ? 15.05447 -25.14873 21.64428 1.000 23.45223 188 LYS A N 1
ATOM 1311 C CA . LYS A 1 188 ? 15.70285 -26.42919 21.89327 1.000 29.75753 188 LYS A CA 1
ATOM 1312 C C . LYS A 1 188 ? 16.64761 -26.30300 23.08229 1.000 32.57774 188 LYS A C 1
ATOM 1313 O O . LYS A 1 188 ? 17.34425 -25.29259 23.23062 1.000 29.71733 188 LYS A O 1
ATOM 1319 N N . SER A 1 189 ? 16.64509 -27.31880 23.95138 1.000 27.21745 189 SER A N 1
ATOM 1320 C CA . SER A 1 189 ? 17.61156 -27.38799 25.04045 1.000 26.07785 189 SER A CA 1
ATOM 1321 C C . SER A 1 189 ? 18.70583 -28.35972 24.64968 1.000 32.05889 189 SER A C 1
ATOM 1322 O O . SER A 1 189 ? 18.39124 -29.50039 24.26457 1.000 31.48040 189 SER A O 1
ATOM 1325 N N . PRO A 1 190 ? 19.97609 -27.96629 24.68648 1.000 26.88914 190 PRO A N 1
ATOM 1326 C CA . PRO A 1 190 ? 21.04113 -28.91788 24.36074 1.000 30.92864 190 PRO A CA 1
ATOM 1327 C C . PRO A 1 190 ? 21.08410 -30.06067 25.36891 1.000 26.93931 190 PRO A C 1
ATOM 1328 O O . PRO A 1 190 ? 20.59158 -29.96423 26.49682 1.000 25.60036 190 PRO A O 1
ATOM 1332 N N . SER A 1 191 ? 21.64529 -31.17226 24.91415 1.000 29.44670 191 SER A N 1
ATOM 1333 C CA . SER A 1 191 ? 21.83199 -32.34422 25.76061 1.000 31.01737 191 SER A CA 1
ATOM 1334 C C . SER A 1 191 ? 22.67175 -32.00342 26.99261 1.000 27.14952 191 SER A C 1
ATOM 1335 O O . SER A 1 191 ? 23.69944 -31.33328 26.88562 1.000 28.65267 191 SER A O 1
ATOM 1338 N N . GLN A 1 192 ? 22.23080 -32.46635 28.16180 1.000 28.74834 192 GLN A N 1
ATOM 1339 C CA . GLN A 1 192 ? 22.92142 -32.24658 29.42628 1.000 26.56195 192 GLN A CA 1
ATOM 1340 C C . GLN A 1 192 ? 23.47712 -33.56504 29.96395 1.000 31.47903 192 GLN A C 1
ATOM 1341 O O . GLN A 1 192 ? 22.89951 -34.63514 29.75165 1.000 27.56374 192 GLN A O 1
ATOM 1347 N N . LYS A 1 193 ? 24.60147 -33.46944 30.67303 1.000 30.62989 193 LYS A N 1
ATOM 1348 C CA . LYS A 1 193 ? 25.28146 -34.61211 31.27690 1.000 32.31207 193 LYS A CA 1
ATOM 1349 C C . LYS A 1 193 ? 24.83094 -34.74115 32.73140 1.000 32.99476 193 LYS A C 1
ATOM 1350 O O . LYS A 1 193 ? 24.99515 -33.80368 33.51958 1.000 32.53298 193 LYS A O 1
ATOM 1356 N N . ILE A 1 194 ? 24.25396 -35.89343 33.08350 1.000 32.65014 194 ILE A N 1
ATOM 1357 C CA . ILE A 1 194 ? 23.70118 -36.14975 34.41270 1.000 28.98930 194 ILE A CA 1
ATOM 1358 C C . ILE A 1 194 ? 24.43117 -37.33801 35.03514 1.000 32.21725 194 ILE A C 1
ATOM 1359 O O . ILE A 1 194 ? 24.56456 -38.39035 34.39910 1.000 26.99991 194 ILE A O 1
ATOM 1364 N N . LYS A 1 195 ? 24.88891 -37.17866 36.27995 1.000 33.08153 195 LYS A N 1
ATOM 1365 C CA . LYS A 1 195 ? 25.46796 -38.30099 37.01601 1.000 31.62951 195 LYS A CA 1
ATOM 1366 C C . LYS A 1 195 ? 24.33980 -39.16019 37.58227 1.000 26.73468 195 LYS A C 1
ATOM 1367 O O . LYS A 1 195 ? 23.52234 -38.67785 38.37047 1.000 30.60034 195 LYS A O 1
ATOM 1373 N N . VAL A 1 196 ? 24.27035 -40.41691 37.15073 1.000 26.34710 196 VAL A N 1
ATOM 1374 C CA . VAL A 1 196 ? 23.24768 -41.35008 37.62335 1.000 25.40189 196 VAL A CA 1
ATOM 1375 C C . VAL A 1 196 ? 23.94940 -42.51188 38.31959 1.000 27.98132 196 VAL A C 1
ATOM 1376 O O . VAL A 1 196 ? 24.67712 -43.27628 37.66794 1.000 22.74561 196 VAL A O 1
ATOM 1380 N N . PRO A 1 197 ? 23.78150 -42.66590 39.62933 1.000 30.22395 197 PRO A N 1
ATOM 1381 C CA . PRO A 1 197 ? 24.51726 -43.71353 40.35477 1.000 28.00954 197 PRO A CA 1
ATOM 1382 C C . PRO A 1 197 ? 24.07287 -45.12507 39.99187 1.000 27.71415 197 PRO A C 1
ATOM 1383 O O . PRO A 1 197 ? 22.92531 -45.36990 39.59771 1.000 20.98041 197 PRO A O 1
ATOM 1387 N N . ALA A 1 198 ? 24.99907 -46.07213 40.17546 1.000 28.45348 198 ALA A N 1
ATOM 1388 C CA . ALA A 1 198 ? 24.70929 -47.48142 39.92218 1.000 23.99512 198 ALA A CA 1
ATOM 1389 C C . ALA A 1 198 ? 23.38436 -47.89305 40.55970 1.000 19.37915 198 ALA A C 1
ATOM 1390 O O . ALA A 1 198 ? 23.08121 -47.52212 41.69507 1.000 25.98048 198 ALA A O 1
ATOM 1392 N N . GLY A 1 199 ? 22.57949 -48.63957 39.80754 1.000 24.47718 199 GLY A N 1
ATOM 1393 C CA . GLY A 1 199 ? 21.30910 -49.13111 40.29484 1.000 23.19981 199 GLY A CA 1
ATOM 1394 C C . GLY A 1 199 ? 20.19352 -48.11016 40.36796 1.000 27.88768 199 GLY A C 1
ATOM 1395 O O . GLY A 1 199 ? 19.09335 -48.45570 40.81660 1.000 25.59329 199 GLY A O 1
ATOM 1396 N N . LYS A 1 200 ? 20.41994 -46.87224 39.93508 1.000 24.44308 200 LYS A N 1
ATOM 1397 C CA . LYS A 1 200 ? 19.40608 -45.83344 40.05662 1.000 26.79571 200 LYS A CA 1
ATOM 1398 C C . LYS A 1 200 ? 18.71912 -45.58252 38.71621 1.000 23.08935 200 LYS A C 1
ATOM 1399 O O . LYS A 1 200 ? 19.30542 -45.75022 37.64725 1.000 21.47233 200 LYS A O 1
ATOM 1405 N N . THR A 1 201 ? 17.45284 -45.20305 38.78480 1.000 25.74694 201 THR A N 1
ATOM 1406 C CA . THR A 1 201 ? 16.71568 -44.76331 37.60892 1.000 26.52794 201 THR A CA 1
ATOM 1407 C C . THR A 1 201 ? 16.27165 -43.33326 37.85984 1.000 23.23023 201 THR A C 1
ATOM 1408 O O . THR A 1 201 ? 15.61428 -43.05539 38.86686 1.000 23.15610 201 THR A O 1
ATOM 1412 N N . TYR A 1 202 ? 16.64896 -42.43295 36.96080 1.000 24.97262 202 TYR A N 1
ATOM 1413 C CA . TYR A 1 202 ? 16.30685 -41.02462 37.06905 1.000 19.80068 202 TYR A CA 1
ATOM 1414 C C . TYR A 1 202 ? 15.32423 -40.62921 35.96834 1.000 23.68173 202 TYR A C 1
ATOM 1415 O O . TYR A 1 202 ? 15.27324 -41.23913 34.89727 1.000 24.40845 202 TYR A O 1
ATOM 1424 N N . ARG A 1 203 ? 14.51144 -39.62812 36.26618 1.000 23.31698 203 ARG A N 1
ATOM 1425 C CA . ARG A 1 203 ? 13.58152 -39.04987 35.31148 1.000 26.79959 203 ARG A CA 1
ATOM 1426 C C . ARG A 1 203 ? 13.97024 -37.59308 35.13278 1.000 24.89002 203 ARG A C 1
ATOM 1427 O O . ARG A 1 203 ? 14.19182 -36.89265 36.12467 1.000 25.47566 203 ARG A O 1
ATOM 1435 N N . VAL A 1 204 ? 14.09614 -37.15152 33.88293 1.000 22.23808 204 VAL A N 1
ATOM 1436 C CA . VAL A 1 204 ? 14.36315 -35.74986 33.56590 1.000 20.50023 204 VAL A CA 1
ATOM 1437 C C . VAL A 1 204 ? 13.07923 -35.14168 33.02270 1.000 28.32468 204 VAL A C 1
ATOM 1438 O O . VAL A 1 204 ? 12.56346 -35.60546 32.00038 1.000 19.73550 204 VAL A O 1
ATOM 1442 N N . LEU A 1 205 ? 12.56020 -34.11921 33.70559 1.000 25.65827 205 LEU A N 1
ATOM 1443 C CA . LEU A 1 205 ? 11.42465 -33.33036 33.23537 1.000 25.72120 205 LEU A CA 1
ATOM 1444 C C . LEU A 1 205 ? 11.91967 -31.96967 32.76224 1.000 27.72474 205 LEU A C 1
ATOM 1445 O O . LEU A 1 205 ? 12.75139 -31.34230 33.42599 1.000 22.84999 205 LEU A O 1
ATOM 1450 N N . ALA A 1 206 ? 11.39676 -31.50297 31.62423 1.000 23.48898 206 ALA A N 1
ATOM 1451 C CA . ALA A 1 206 ? 11.83537 -30.24591 31.02469 1.000 20.11303 206 ALA A CA 1
ATOM 1452 C C . ALA A 1 206 ? 10.68743 -29.24739 31.01169 1.000 20.82308 206 ALA A C 1
ATOM 1453 O O . ALA A 1 206 ? 9.53370 -29.60745 30.72954 1.000 19.76730 206 ALA A O 1
ATOM 1455 N N . TYR A 1 207 ? 11.01236 -27.99220 31.32865 1.000 22.72366 207 TYR A N 1
ATOM 1456 C CA . TYR A 1 207 ? 10.05351 -26.89818 31.32355 1.000 21.40351 207 TYR A CA 1
ATOM 1457 C C . TYR A 1 207 ? 10.64949 -25.71411 30.58396 1.000 22.64907 207 TYR A C 1
ATOM 1458 O O . TYR A 1 207 ? 11.83008 -25.39693 30.75554 1.000 23.59887 207 TYR A O 1
ATOM 1467 N N . LEU A 1 208 ? 9.83606 -25.07527 29.74065 1.000 21.34722 208 LEU A N 1
ATOM 1468 C CA . LEU A 1 208 ? 10.24741 -23.84259 29.07906 1.000 20.85438 208 LEU A CA 1
ATOM 1469 C C . LEU A 1 208 ? 9.85133 -22.66906 29.97206 1.000 16.79560 208 LEU A C 1
ATOM 1470 O O . LEU A 1 208 ? 8.68153 -22.53564 30.34683 1.000 18.86206 208 LEU A O 1
ATOM 1475 N N . ASN A 1 209 ? 10.81789 -21.83230 30.31665 1.000 21.00395 209 ASN A N 1
ATOM 1476 C CA . ASN A 1 209 ? 10.50970 -20.59614 31.02182 1.000 27.39652 209 ASN A CA 1
ATOM 1477 C C . ASN A 1 209 ? 10.20861 -19.51422 29.98975 1.000 20.50766 209 ASN A C 1
ATOM 1478 O O . ASN A 1 209 ? 10.83191 -19.47363 28.92457 1.000 20.52766 209 ASN A O 1
ATOM 1483 N N . THR A 1 210 ? 9.25634 -18.64289 30.31199 1.000 25.84397 210 THR A N 1
ATOM 1484 C CA . THR A 1 210 ? 8.84123 -17.57913 29.40417 1.000 26.03248 210 THR A CA 1
ATOM 1485 C C . THR A 1 210 ? 9.00545 -16.21159 30.07063 1.000 32.40566 210 THR A C 1
ATOM 1486 O O . THR A 1 210 ? 9.07627 -16.09019 31.30192 1.000 24.23738 210 THR A O 1
ATOM 1490 N N . GLY A 1 211 ? 9.04671 -15.17107 29.23560 1.000 24.94419 211 GLY A N 1
ATOM 1491 C CA . GLY A 1 211 ? 9.06496 -13.81224 29.73353 1.000 26.75829 211 GLY A CA 1
ATOM 1492 C C . GLY A 1 211 ? 8.24142 -12.89941 28.84639 1.000 32.30679 211 GLY A C 1
ATOM 1493 O O . GLY A 1 211 ? 7.92781 -13.21524 27.69149 1.000 20.82683 211 GLY A O 1
ATOM 1494 N N . SER A 1 212 ? 7.88706 -11.75249 29.41337 1.000 28.98847 212 SER A N 1
ATOM 1495 C CA . SER A 1 212 ? 7.21341 -10.71789 28.65225 1.000 24.78938 212 SER A CA 1
ATOM 1496 C C . SER A 1 212 ? 7.81391 -9.37016 29.02479 1.000 33.45167 212 SER A C 1
ATOM 1497 O O . SER A 1 212 ? 8.50440 -9.21881 30.04062 1.000 24.26026 212 SER A O 1
ATOM 1500 N N . ILE A 1 213 ? 7.58312 -8.40310 28.15176 1.000 24.14828 213 ILE A N 1
ATOM 1501 C CA . ILE A 1 213 ? 8.06864 -7.04621 28.34115 1.000 23.75699 213 ILE A CA 1
ATOM 1502 C C . ILE A 1 213 ? 6.98966 -6.10758 27.82136 1.000 29.01494 213 ILE A C 1
ATOM 1503 O O . ILE A 1 213 ? 6.24864 -6.44556 26.89345 1.000 25.03515 213 ILE A O 1
ATOM 1508 N N . SER A 1 214 ? 6.86575 -4.94073 28.45490 1.000 24.93311 214 SER A N 1
ATOM 1509 C CA . SER A 1 214 ? 5.99553 -3.89882 27.92646 1.000 23.22974 214 SER A CA 1
ATOM 1510 C C . SER A 1 214 ? 6.61104 -2.54955 28.25586 1.000 23.99067 214 SER A C 1
ATOM 1511 O O . SER A 1 214 ? 7.39224 -2.41971 29.20779 1.000 21.78173 214 SER A O 1
ATOM 1514 N N . GLY A 1 215 ? 6.27632 -1.55671 27.45160 1.000 19.85215 215 GLY A N 1
ATOM 1515 C CA . GLY A 1 215 ? 6.85429 -0.25707 27.67703 1.000 22.49359 215 GLY A CA 1
ATOM 1516 C C . GLY A 1 215 ? 6.23358 0.79965 26.80275 1.000 21.08988 215 GLY A C 1
ATOM 1517 O O . GLY A 1 215 ? 5.13550 0.63170 26.27100 1.000 17.62406 215 GLY A O 1
ATOM 1518 N N . GLU A 1 216 ? 6.97291 1.88593 26.66183 1.000 23.91755 216 GLU A N 1
ATOM 1519 C CA . GLU A 1 216 ? 6.50204 3.08659 25.99943 1.000 25.95755 216 GLU A CA 1
ATOM 1520 C C . GLU A 1 216 ? 7.52411 3.50787 24.96510 1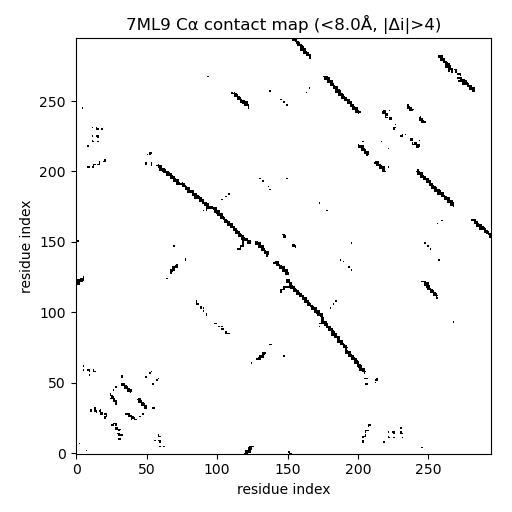.000 23.62723 216 GLU A C 1
ATOM 1521 O O . GLU A 1 216 ? 8.72446 3.25306 25.10580 1.000 24.56180 216 GLU A O 1
ATOM 1527 N N . ALA A 1 217 ? 7.03243 4.17632 23.93465 1.000 21.78325 217 ALA A N 1
ATOM 1528 C CA . ALA A 1 217 ? 7.86290 4.71263 22.87829 1.000 23.16296 217 ALA A CA 1
ATOM 1529 C C . ALA A 1 217 ? 7.54573 6.19276 22.70838 1.000 20.70439 217 ALA A C 1
ATOM 1530 O O . ALA 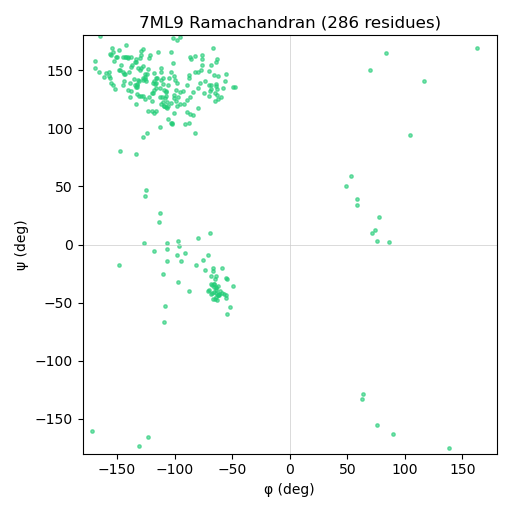A 1 217 ? 6.38928 6.59751 22.85038 1.000 18.51760 217 ALA A O 1
ATOM 1532 N N . ASN A 1 218 ? 8.57662 6.99008 22.42222 1.000 19.82399 218 ASN A N 1
ATOM 1533 C CA . ASN A 1 218 ? 8.38372 8.34313 21.90812 1.000 25.36064 218 ASN A CA 1
ATOM 1534 C C . ASN A 1 218 ? 8.40872 8.31363 20.38436 1.000 21.93279 218 ASN A C 1
ATOM 1535 O O . ASN A 1 218 ? 9.30002 7.70674 19.78020 1.000 24.82262 218 ASN A O 1
ATOM 1540 N N . LEU A 1 219 ? 7.43150 8.96286 19.76944 1.000 19.54822 219 LEU A N 1
ATOM 1541 C CA . LEU A 1 219 ? 7.34325 9.11353 18.32102 1.000 14.29011 219 LEU A CA 1
ATOM 1542 C C . LEU A 1 219 ? 7.67272 10.56369 17.97743 1.000 24.33582 219 LEU A C 1
ATOM 1543 O O . LEU A 1 219 ? 7.15901 11.48288 18.62697 1.000 22.48783 219 LEU A O 1
ATOM 1548 N N . TYR A 1 220 ? 8.55359 10.77144 16.99638 1.000 18.47348 220 TYR A N 1
ATOM 1549 C CA . TYR A 1 220 ? 9.05284 12.11023 16.67423 1.000 19.44364 220 TYR A CA 1
ATOM 1550 C C . TYR A 1 220 ? 8.94515 12.34292 15.17888 1.000 24.49359 220 TYR A C 1
ATOM 1551 O O . TYR A 1 220 ? 9.22007 11.44576 14.37838 1.000 18.52174 220 TYR A O 1
ATOM 1560 N N . ALA A 1 221 ? 8.55979 13.54866 14.78984 1.000 20.08907 221 ALA A N 1
ATOM 1561 C CA . ALA A 1 221 ? 8.66892 13.93894 13.39473 1.000 16.12025 221 ALA A CA 1
ATOM 1562 C C . ALA A 1 221 ? 9.30045 15.32139 13.34159 1.000 22.73558 221 ALA A C 1
ATOM 1563 O O . ALA A 1 221 ? 8.94676 16.19999 14.13720 1.000 19.88222 221 ALA A O 1
ATOM 1565 N N . ASN A 1 222 ? 10.25123 15.49778 12.43491 1.000 19.35261 222 ASN A N 1
ATOM 1566 C CA . ASN A 1 222 ? 10.85804 16.79313 12.16563 1.000 19.12977 222 ASN A CA 1
ATOM 1567 C C . ASN A 1 222 ? 10.15466 17.35620 10.94041 1.000 19.99443 222 ASN A C 1
ATOM 1568 O O . ASN A 1 222 ? 10.16784 16.72433 9.87519 1.000 21.31650 222 ASN A O 1
ATOM 1573 N N . VAL A 1 223 ? 9.51050 18.51813 11.09299 1.000 19.64730 223 VAL A N 1
ATOM 1574 C CA . VAL A 1 223 ? 8.71848 19.09477 10.01107 1.000 16.81851 223 VAL A CA 1
ATOM 1575 C C . VAL A 1 223 ? 9.18203 20.52053 9.73561 1.000 18.17414 223 VAL A C 1
ATOM 1576 O O . VAL A 1 223 ? 9.60379 21.24775 10.64130 1.000 17.58132 223 VAL A O 1
ATOM 1580 N N . GLY A 1 224 ? 9.09534 20.91694 8.46405 1.000 15.12666 224 GLY A N 1
ATOM 1581 C CA . GLY A 1 224 ? 9.51238 22.23030 8.02302 1.000 19.99570 224 GLY A CA 1
ATOM 1582 C C . GLY A 1 224 ? 8.32179 23.03921 7.53062 1.000 17.99480 224 GLY A C 1
ATOM 1583 O O . GLY A 1 224 ? 7.22562 22.51775 7.33544 1.000 16.26551 224 GLY A O 1
ATOM 1584 N N . GLY A 1 225 ? 8.53846 24.34079 7.37766 1.000 16.58098 225 GLY A N 1
ATOM 1585 C CA . GLY A 1 225 ? 7.45710 25.19825 6.92080 1.000 17.23468 225 GLY A CA 1
ATOM 1586 C C . GLY A 1 225 ? 7.72951 26.65781 7.20938 1.000 17.48243 225 GLY A C 1
ATOM 1587 O O . GLY A 1 225 ? 8.66143 27.01539 7.93670 1.000 16.29730 225 GLY A O 1
ATOM 1588 N N . ILE A 1 226 ? 6.87850 27.49776 6.61167 1.000 16.08665 226 ILE A N 1
ATOM 1589 C CA . ILE A 1 226 ? 6.93805 28.95660 6.70269 1.000 18.07860 226 ILE A CA 1
ATOM 1590 C C . ILE A 1 226 ? 5.58176 29.44286 7.18866 1.000 17.05236 226 ILE A C 1
ATOM 1591 O O . ILE A 1 226 ? 4.55733 29.12809 6.56911 1.000 15.15112 226 ILE A O 1
ATOM 1596 N N . ALA A 1 227 ? 5.56301 30.21783 8.27820 1.000 12.89293 227 ALA A N 1
ATOM 1597 C CA . ALA A 1 227 ? 4.30914 30.69073 8.85683 1.000 14.46183 227 ALA A CA 1
ATOM 1598 C C . ALA A 1 227 ? 3.98186 32.09154 8.34406 1.000 15.63601 227 ALA A C 1
ATOM 1599 O O . ALA A 1 227 ? 4.82995 32.99100 8.41200 1.000 17.23493 227 ALA A O 1
ATOM 1601 N N . TRP A 1 228 ? 2.74677 32.28518 7.88046 1.000 14.30004 228 TRP A N 1
ATOM 1602 C CA . TRP A 1 228 ? 2.34657 33.53322 7.22475 1.000 16.84561 228 TRP A CA 1
ATOM 1603 C C . TRP A 1 228 ? 1.41850 34.30898 8.14473 1.000 13.36752 228 TRP A C 1
ATOM 1604 O O . TRP A 1 228 ? 0.40165 33.77564 8.60971 1.000 16.02470 228 TRP A O 1
ATOM 1615 N N . ARG A 1 229 ? 1.77230 35.57586 8.40661 1.000 17.66977 229 ARG A N 1
ATOM 1616 C CA . ARG A 1 229 ? 1.04473 36.43113 9.33135 1.000 19.63439 229 ARG A CA 1
ATOM 1617 C C . ARG A 1 229 ? 1.04622 37.85876 8.79190 1.000 14.58065 229 ARG A C 1
ATOM 1618 O O . ARG A 1 229 ? 2.02358 38.29358 8.18334 1.000 15.67455 229 ARG A O 1
ATOM 1626 N N . VAL A 1 230 ? -0.02443 38.59660 9.04393 1.000 18.06227 230 VAL A N 1
ATOM 1627 C CA . VAL A 1 230 ? 0.11869 40.04270 8.90603 1.000 20.56600 230 VAL A CA 1
ATOM 1628 C C . VAL A 1 230 ? 0.72853 40.57091 10.19149 1.000 22.84998 230 VAL A C 1
ATOM 1629 O O . VAL A 1 230 ? 0.51198 40.02438 11.28008 1.000 19.04784 230 VAL A O 1
ATOM 1633 N N . SER A 1 231 ? 1.50452 41.63808 10.05296 1.000 20.57317 231 SER A N 1
ATOM 1634 C CA . SER A 1 231 ? 2.34361 42.16735 11.12003 1.000 23.19987 231 SER A CA 1
ATOM 1635 C C . SER A 1 231 ? 2.60815 43.63996 10.82911 1.000 29.22417 231 SER A C 1
ATOM 1636 O O . SER A 1 231 ? 2.37881 44.09948 9.70528 1.000 25.34338 231 SER A O 1
ATOM 1639 N N . PRO A 1 232 ? 3.06890 44.41015 11.82051 1.000 29.47628 232 PRO A N 1
ATOM 1640 C CA . PRO A 1 232 ? 3.32791 45.83761 11.54717 1.000 30.71501 232 PRO A CA 1
ATOM 1641 C C . PRO A 1 232 ? 4.28114 46.05932 10.38585 1.000 30.32175 232 PRO A C 1
ATOM 1642 O O . PRO A 1 232 ? 4.01906 46.92325 9.53562 1.000 38.64492 232 PRO A O 1
ATOM 1646 N N . GLY A 1 233 ? 5.36760 45.28411 10.30405 1.000 26.95638 233 GLY A N 1
ATOM 1647 C CA . GLY A 1 233 ? 6.29079 45.40568 9.18811 1.000 26.79139 233 GLY A CA 1
ATOM 1648 C C . GLY A 1 233 ? 5.79262 44.85159 7.86024 1.000 38.44011 233 GLY A C 1
ATOM 1649 O O . GLY A 1 233 ? 6.30989 45.25098 6.81183 1.000 36.64518 233 GLY A O 1
ATOM 1650 N N . TYR A 1 234 ? 4.81528 43.93125 7.87294 1.000 35.82483 234 TYR A N 1
ATOM 1651 C CA . TYR A 1 234 ? 4.26889 43.32105 6.65215 1.000 24.73759 234 TYR A CA 1
ATOM 1652 C C . TYR A 1 234 ? 2.75075 43.32814 6.72865 1.000 24.88483 234 TYR A C 1
ATOM 1653 O O . TYR A 1 234 ? 2.12672 42.29838 7.01620 1.000 25.70862 234 TYR A O 1
ATOM 1662 N N . PRO A 1 235 ? 2.11651 44.47935 6.47504 1.000 26.25835 235 PRO A N 1
ATOM 1663 C CA . PRO A 1 235 ? 0.65168 44.56923 6.63841 1.000 24.72043 235 PRO A CA 1
ATOM 1664 C C . PRO A 1 235 ? -0.14402 43.72564 5.65108 1.000 19.99394 235 PRO A C 1
ATOM 1665 O O . PRO A 1 235 ? -1.32525 43.46001 5.90565 1.000 21.93442 235 PRO A O 1
ATOM 1669 N N . ASN A 1 236 ? 0.44082 43.33020 4.52476 1.000 22.48770 236 ASN A N 1
ATOM 1670 C CA . ASN A 1 236 ? -0.22420 42.42782 3.58895 1.000 30.44052 236 ASN A CA 1
ATOM 1671 C C . ASN A 1 236 ? 0.18642 40.97522 3.79911 1.000 32.34048 236 ASN A C 1
ATOM 1672 O O . ASN A 1 236 ? -0.31389 40.08567 3.09717 1.000 27.65887 236 ASN A O 1
ATOM 1677 N N . GLY A 1 237 ? 1.07976 40.71624 4.75039 1.000 31.31287 237 GLY A N 1
ATOM 1678 C CA . GLY A 1 237 ? 1.49380 39.36251 5.05008 1.000 23.20422 237 GLY A CA 1
ATOM 1679 C C . GLY A 1 237 ? 2.95804 39.11736 4.78166 1.000 27.91225 237 GLY A C 1
ATOM 1680 O O . GLY A 1 237 ? 3.52680 39.61144 3.80414 1.000 22.75289 237 GLY A O 1
ATOM 1681 N N . GLY A 1 238 ? 3.58851 38.35130 5.66385 1.000 18.58624 238 GLY A N 1
ATOM 1682 C CA . GLY A 1 238 ? 4.95336 37.92359 5.44181 1.000 20.19923 238 GLY A CA 1
ATOM 1683 C C . GLY A 1 238 ? 5.13183 36.57991 6.11576 1.000 15.65303 238 GLY A C 1
ATOM 1684 O O . GLY A 1 238 ? 4.33879 36.19124 6.97396 1.000 16.43069 238 GLY A O 1
ATOM 1685 N N . GLY A 1 239 ? 6.16591 35.87277 5.70437 1.000 19.41491 239 GLY A N 1
ATOM 1686 C CA . GLY A 1 239 ? 6.39533 34.50374 6.14633 1.000 18.08960 239 GLY A CA 1
ATOM 1687 C C . GLY A 1 239 ? 7.71782 34.39472 6.87488 1.000 18.98384 239 GLY A C 1
ATOM 1688 O O . GLY A 1 239 ? 8.70764 35.00738 6.47306 1.000 19.40755 239 GLY A O 1
ATOM 1689 N N . VAL A 1 240 ? 7.72143 33.62303 7.96181 1.000 16.94094 240 VAL A N 1
ATOM 1690 C CA . VAL A 1 240 ? 8.92471 33.33097 8.73211 1.000 13.51440 240 VAL A CA 1
ATOM 1691 C C . VAL A 1 240 ? 8.92282 31.83064 9.05392 1.000 13.36405 240 VAL A C 1
ATOM 1692 O O . VAL A 1 240 ? 7.86429 31.25831 9.32480 1.000 13.95537 240 VAL A O 1
ATOM 1696 N N . ASN A 1 241 ? 10.09957 31.20609 9.03305 1.000 14.69097 241 ASN A N 1
ATOM 1697 C CA . ASN A 1 241 ? 10.20732 29.76377 9.28960 1.000 18.08659 241 ASN A CA 1
ATOM 1698 C C . ASN A 1 241 ? 9.59083 29.38909 10.63501 1.000 18.30214 241 ASN A C 1
ATOM 1699 O O . ASN A 1 241 ? 9.63082 30.15396 11.60457 1.000 14.97634 241 ASN A O 1
ATOM 1704 N N . ILE A 1 242 ? 9.00793 28.18684 10.68853 1.000 15.70225 242 ILE A N 1
ATOM 1705 C CA . ILE A 1 242 ? 8.21329 27.82289 11.85258 1.000 15.47109 242 ILE A CA 1
ATOM 1706 C C . ILE A 1 242 ? 9.09484 27.66022 13.08655 1.000 11.63358 242 ILE A C 1
ATOM 1707 O O . ILE A 1 242 ? 8.61970 27.84369 14.21029 1.000 16.53886 242 ILE A O 1
ATOM 1712 N N . GLY A 1 243 ? 10.37095 27.30743 12.91443 1.000 15.33471 243 GLY A N 1
ATOM 1713 C CA . GLY A 1 243 ? 11.22944 27.14685 14.08194 1.000 17.76620 243 GLY A CA 1
ATOM 1714 C C . GLY A 1 243 ? 11.37552 28.44248 14.86312 1.000 17.16904 243 GLY A C 1
ATOM 1715 O O . GLY A 1 243 ? 11.31105 28.45636 16.09899 1.000 16.11858 243 GLY A O 1
ATOM 1716 N N . ALA A 1 244 ? 11.55899 29.55354 14.14985 1.000 19.18695 244 ALA A N 1
ATOM 1717 C CA . ALA A 1 244 ? 11.67787 30.84446 14.81990 1.000 21.38131 244 ALA A CA 1
ATOM 1718 C C . ALA A 1 244 ? 10.34318 31.28867 15.39168 1.000 16.01547 244 ALA A C 1
ATOM 1719 O O . ALA A 1 244 ? 10.29117 31.84645 16.49499 1.000 16.75945 244 ALA A O 1
ATOM 1721 N N . VAL A 1 245 ? 9.25019 31.05954 14.65619 1.000 15.36380 245 VAL A N 1
ATOM 1722 C CA . VAL A 1 245 ? 7.94879 31.45586 15.17047 1.000 14.15516 245 VAL A CA 1
ATOM 1723 C C . VAL A 1 245 ? 7.59859 30.63949 16.40826 1.000 17.80200 245 VAL A C 1
ATOM 1724 O O . VAL A 1 245 ? 7.07990 31.17825 17.39050 1.000 13.31128 245 VAL A O 1
ATOM 1728 N N . LEU A 1 246 ? 7.90005 29.33224 16.40201 1.000 13.42658 246 LEU A N 1
ATOM 1729 C CA . LEU A 1 246 ? 7.62756 28.53830 17.60005 1.000 13.91557 246 LEU A CA 1
ATOM 1730 C C . LEU A 1 246 ? 8.47735 29.00576 18.77591 1.000 11.44979 246 LEU A C 1
ATOM 1731 O O . LEU A 1 246 ? 7.98911 29.08918 19.90230 1.000 14.23244 246 LEU A O 1
ATOM 1736 N N . THR A 1 247 ? 9.75152 29.30397 18.53416 1.000 13.29385 247 THR A N 1
ATOM 1737 C CA . THR A 1 247 ? 10.61069 29.76051 19.61607 1.000 17.37582 247 THR A CA 1
ATOM 1738 C C . THR A 1 247 ? 10.02643 30.99963 20.27923 1.000 17.85724 247 THR A C 1
ATOM 1739 O O . THR A 1 247 ? 9.97378 31.08981 21.51129 1.000 15.41896 247 THR A O 1
ATOM 1743 N N . LYS A 1 248 ? 9.51682 31.93379 19.47151 1.000 15.45506 248 LYS A N 1
ATOM 1744 C CA . LYS A 1 248 ? 8.94264 33.15934 20.01353 1.000 14.12804 248 LYS A CA 1
ATOM 1745 C C . LYS A 1 248 ? 7.68363 32.86457 20.80933 1.000 16.07448 248 LYS A C 1
ATOM 1746 O O . LYS A 1 248 ? 7.51572 33.35245 21.93725 1.000 15.81778 248 LYS A O 1
ATOM 1752 N N . CYS A 1 249 ? 6.78878 32.05221 20.23479 1.000 12.23376 249 CYS A N 1
ATOM 1753 C CA . CYS A 1 249 ? 5.49830 31.78648 20.84994 1.000 15.46646 249 CYS A CA 1
ATOM 1754 C C . CYS A 1 249 ? 5.65737 31.05744 22.18209 1.000 17.89837 249 CYS A C 1
ATOM 1755 O O . CYS A 1 249 ? 4.92497 31.34358 23.14182 1.000 14.94474 249 CYS A O 1
ATOM 1758 N N . GLN A 1 250 ? 6.62464 30.13765 22.26351 1.000 16.13916 250 GLN A N 1
ATOM 1759 C CA . GLN A 1 250 ? 6.87918 29.44055 23.52411 1.000 16.19419 250 GLN A CA 1
ATOM 1760 C C . GLN A 1 250 ? 7.49405 30.37121 24.56398 1.000 17.39016 250 GLN A C 1
ATOM 1761 O O . GLN A 1 250 ? 7.12034 30.31645 25.74084 1.000 20.30883 250 GLN A O 1
ATOM 1767 N N . GLN A 1 251 ? 8.40997 31.25370 24.14389 1.000 14.96376 251 GLN A N 1
ATOM 1768 C CA . GLN A 1 251 ? 8.95284 32.26002 25.05728 1.000 16.66957 251 GLN A CA 1
ATOM 1769 C C . GLN A 1 251 ? 7.85673 33.18331 25.59358 1.000 21.90896 251 GLN A C 1
ATOM 1770 O O . GLN A 1 251 ? 7.83978 33.51628 26.78736 1.000 19.71818 251 GLN A O 1
ATOM 1776 N N . LYS A 1 252 ? 6.90536 33.57549 24.73651 1.000 19.42659 252 LYS A N 1
ATOM 1777 C CA . LYS A 1 252 ? 5.84027 34.50069 25.11888 1.000 16.67375 252 LYS A CA 1
ATOM 1778 C C . LYS A 1 252 ? 4.69025 33.84998 25.85684 1.000 23.54643 252 LYS A C 1
ATOM 1779 O O . LYS A 1 252 ? 3.87835 34.56147 26.45154 1.000 21.44275 252 LYS A O 1
ATOM 1785 N N . GLY A 1 253 ? 4.54564 32.53392 25.79440 1.000 17.40206 253 GLY A N 1
ATOM 1786 C CA . GLY A 1 253 ? 3.33350 31.96361 26.31795 1.000 15.01561 253 GLY A CA 1
ATOM 1787 C C . GLY A 1 253 ? 2.13267 32.10414 25.41477 1.000 18.01417 253 GLY A C 1
ATOM 1788 O O . GLY A 1 253 ? 1.00380 32.07512 25.90105 1.000 21.53109 253 GLY A O 1
ATOM 1789 N N . TRP A 1 254 ? 2.33278 32.26119 24.10892 1.000 15.41783 254 TRP A N 1
ATOM 1790 C CA . TRP A 1 254 ? 1.21543 32.37637 23.17265 1.000 18.30151 254 TRP A CA 1
ATOM 1791 C C . TRP A 1 254 ? 0.83882 30.99522 22.64298 1.000 21.70875 254 TRP A C 1
ATOM 1792 O O . TRP A 1 254 ? 1.49824 30.47084 21.74395 1.000 21.85255 254 TRP A O 1
ATOM 1803 N N . GLY A 1 255 ? -0.26107 30.44169 23.14512 1.000 17.24923 255 GLY A N 1
ATOM 1804 C CA . GLY A 1 255 ? -0.75017 29.15436 22.69656 1.000 27.57282 255 GLY A CA 1
ATOM 1805 C C . GLY A 1 255 ? -0.07287 27.98604 23.39787 1.000 26.50956 255 GLY A C 1
ATOM 1806 O O . GLY A 1 255 ? 0.97078 28.11626 24.04326 1.000 22.98460 255 GLY A O 1
ATOM 1807 N N . ASP A 1 256 ? -0.69468 26.80828 23.25514 1.000 20.72965 256 ASP A N 1
ATOM 1808 C CA . ASP A 1 256 ? -0.22940 25.56669 23.87879 1.000 23.67280 256 ASP A CA 1
ATOM 1809 C C . ASP A 1 256 ? 0.47536 24.73116 22.81475 1.000 18.03289 256 ASP A C 1
ATOM 1810 O O . ASP A 1 256 ? -0.17356 24.12639 21.95941 1.000 23.06498 256 ASP A O 1
ATOM 1815 N N . PHE A 1 257 ? 1.80330 24.70513 22.86183 1.000 17.80797 257 PHE A N 1
ATOM 1816 C CA . PHE A 1 257 ? 2.56501 23.87181 21.93889 1.000 20.00101 257 PHE A CA 1
ATOM 1817 C C . PHE A 1 257 ? 3.49052 22.94757 22.71476 1.000 14.57146 257 PHE A C 1
ATOM 1818 O O . PHE A 1 257 ? 4.67411 22.82594 22.38590 1.000 15.25413 257 PHE A O 1
ATOM 1826 N N . ARG A 1 258 ? 2.94528 22.29983 23.74686 1.000 18.29962 258 ARG A N 1
ATOM 1827 C CA . ARG A 1 258 ? 3.77942 21.57358 24.70564 1.000 22.54786 258 ARG A CA 1
ATOM 1828 C C . ARG A 1 258 ? 4.52328 20.40448 24.06827 1.000 19.77160 258 ARG A C 1
ATOM 1829 O O . ARG A 1 258 ? 5.58789 20.01606 24.55133 1.000 23.50628 258 ARG A O 1
ATOM 1837 N N . ASN A 1 259 ? 3.99923 19.82637 22.99240 1.000 22.54663 259 ASN A N 1
ATOM 1838 C CA A ASN A 1 259 ? 4.66262 18.69423 22.35708 0.592 23.28149 259 ASN A CA 1
ATOM 1839 C CA B ASN A 1 259 ? 4.66294 18.69621 22.35896 0.408 23.22621 259 ASN A CA 1
ATOM 1840 C C . ASN A 1 259 ? 5.41218 19.09548 21.09142 1.000 20.61315 259 ASN A C 1
ATOM 1841 O O . ASN A 1 259 ? 5.68390 18.24222 20.23996 1.000 19.12679 259 ASN A O 1
ATOM 1850 N N . PHE A 1 260 ? 5.77615 20.37540 20.96612 1.000 18.58946 260 PHE A N 1
ATOM 1851 C CA . PHE A 1 260 ? 6.59329 20.87841 19.87562 1.000 15.21030 260 PHE A CA 1
ATOM 1852 C C . PHE A 1 260 ? 7.88773 21.43038 20.44888 1.000 16.71619 260 PHE A C 1
ATOM 1853 O O . PHE A 1 260 ? 7.91163 21.97995 21.55406 1.000 19.07726 260 PHE A O 1
ATOM 1861 N N . GLN A 1 261 ? 8.95708 21.30900 19.67051 1.000 15.84736 261 GLN A N 1
ATOM 1862 C CA . GLN A 1 261 ? 10.25753 21.78830 20.06322 1.000 17.90172 261 GLN A CA 1
ATOM 1863 C C . GLN A 1 261 ? 10.91938 22.39875 18.83568 1.000 18.53258 261 GLN A C 1
ATOM 1864 O O . GLN A 1 261 ? 10.91515 21.77008 17.76404 1.000 18.01366 261 GLN A O 1
ATOM 1870 N N . PRO A 1 262 ? 11.50540 23.59346 18.93952 1.000 17.53949 262 PRO A N 1
ATOM 1871 C CA . PRO A 1 262 ? 12.20905 24.15330 17.78099 1.000 18.77753 262 PRO A CA 1
ATOM 1872 C C . PRO A 1 262 ? 13.48612 23.38706 17.47911 1.000 22.95184 262 PRO A C 1
ATOM 1873 O O . PRO A 1 262 ? 14.14643 22.84347 18.36882 1.000 23.05471 262 PRO A O 1
ATOM 1877 N N . SER A 1 263 ? 13.83856 23.36290 16.19833 1.000 17.05715 263 SER A N 1
ATOM 1878 C CA . SER A 1 263 ? 15.07048 22.70553 15.76713 1.000 23.23793 263 SER A CA 1
ATOM 1879 C C . SER A 1 263 ? 15.58627 23.50558 14.57109 1.000 21.85125 263 SER A C 1
ATOM 1880 O O . SER A 1 263 ? 15.37699 23.14013 13.41045 1.000 20.70701 263 SER A O 1
ATOM 1883 N N . GLY A 1 264 ? 16.25670 24.62077 14.87084 1.000 24.45934 264 GLY A N 1
ATOM 1884 C CA . GLY A 1 264 ? 16.66687 25.53142 13.81346 1.000 23.27079 264 GLY A CA 1
ATOM 1885 C C . GLY A 1 264 ? 15.43414 26.10703 13.12767 1.000 19.62486 264 GLY A C 1
ATOM 1886 O O . GLY A 1 264 ? 14.51040 26.60162 13.78137 1.000 20.54990 264 GLY A O 1
ATOM 1887 N N . ARG A 1 265 ? 15.39730 26.01912 11.79481 1.000 18.98279 265 ARG A N 1
ATOM 1888 C CA . ARG A 1 265 ? 14.23103 26.48016 11.03685 1.000 17.28017 265 ARG A CA 1
ATOM 1889 C C . ARG A 1 265 ? 13.04154 25.52583 11.11593 1.000 20.92616 265 ARG A C 1
ATOM 1890 O O . ARG A 1 265 ? 11.93285 25.92167 10.73911 1.000 19.06146 265 ARG A O 1
ATOM 1898 N N . ASP A 1 266 ? 13.23295 24.29560 11.59382 1.000 19.45142 266 ASP A N 1
ATOM 1899 C CA . ASP A 1 266 ? 12.17799 23.29475 11.64870 1.000 18.89451 266 ASP A CA 1
ATOM 1900 C C . ASP A 1 266 ? 11.63158 23.19198 13.06995 1.000 18.15034 266 ASP A C 1
ATOM 1901 O O . ASP A 1 266 ? 12.09358 23.86559 14.00028 1.000 17.89319 266 ASP A O 1
ATOM 1906 N N . VAL A 1 267 ? 10.62842 22.33336 13.24129 1.000 15.63772 267 VAL A N 1
ATOM 1907 C CA . VAL A 1 267 ? 10.14200 21.98062 14.56634 1.000 13.20339 267 VAL A CA 1
ATOM 1908 C C . VAL A 1 267 ? 10.07928 20.45808 14.65297 1.000 18.33139 267 VAL A C 1
ATOM 1909 O O . VAL A 1 267 ? 9.88162 19.75842 13.65174 1.000 18.21554 267 VAL A O 1
ATOM 1913 N N . ILE A 1 268 ? 10.26104 19.94755 15.86238 1.000 17.02077 268 ILE A N 1
ATOM 1914 C CA . ILE A 1 268 ? 10.09267 18.52318 16.14915 1.000 19.63060 268 ILE A CA 1
ATOM 1915 C C . ILE A 1 268 ? 8.80596 18.36400 16.94161 1.000 15.60072 268 ILE A C 1
ATOM 1916 O O . ILE A 1 268 ? 8.60513 19.04792 17.95253 1.000 17.45550 268 ILE A O 1
ATOM 1921 N N . VAL A 1 269 ? 7.92694 17.47804 16.48238 1.000 13.53560 269 VAL A N 1
ATOM 1922 C CA . VAL A 1 269 ? 6.66776 17.21782 17.16202 1.000 14.08681 269 VAL A CA 1
ATOM 1923 C C . VAL A 1 269 ? 6.71482 15.80154 17.73159 1.000 18.16433 269 VAL A C 1
ATOM 1924 O O . VAL A 1 269 ? 7.26774 14.89641 17.10486 1.000 17.14065 269 VAL A O 1
ATOM 1928 N N . LYS A 1 270 ? 6.15399 15.61949 18.92469 1.000 18.36128 270 LYS A N 1
ATOM 1929 C CA . LYS A 1 270 ? 6.29639 14.37273 19.67229 1.000 20.30753 270 LYS A CA 1
ATOM 1930 C C . LYS A 1 270 ? 4.93925 13.72472 19.87415 1.000 17.60587 270 LYS A C 1
ATOM 1931 O O . LYS A 1 270 ? 3.98080 14.40123 20.25983 1.000 18.82612 270 LYS A O 1
ATOM 1937 N N . GLY A 1 271 ? 4.86270 12.41554 19.60129 1.000 16.57029 271 GLY A N 1
ATOM 1938 C CA . GLY A 1 271 ? 3.73132 11.59094 19.98268 1.000 15.06307 271 GLY A CA 1
ATOM 1939 C C . GLY A 1 271 ? 4.20084 10.42417 20.84315 1.000 15.63507 271 GLY A C 1
ATOM 1940 O O . GLY A 1 271 ? 5.34446 10.43035 21.32191 1.000 14.81398 271 GLY A O 1
ATOM 1941 N N . GLN A 1 272 ? 3.34893 9.41993 21.03472 1.000 16.82672 272 GLN A N 1
ATOM 1942 C CA . GLN A 1 272 ? 3.63496 8.34794 21.98313 1.000 16.30689 272 GLN A CA 1
ATOM 1943 C C . GLN A 1 272 ? 3.01390 7.03974 21.51644 1.000 16.29447 272 GLN A C 1
ATOM 1944 O O . GLN A 1 272 ? 1.94533 7.02345 20.90006 1.000 15.31015 272 GLN A O 1
ATOM 1950 N N . GLY A 1 273 ? 3.66545 5.93273 21.88857 1.000 19.96601 273 GLY A N 1
ATOM 1951 C CA . GLY A 1 273 ? 3.08225 4.62005 21.70165 1.000 19.79571 273 GLY A CA 1
ATOM 1952 C C . GLY A 1 273 ? 3.41503 3.70322 22.86676 1.000 21.38340 273 GLY A C 1
ATOM 1953 O O . GLY A 1 273 ? 4.19419 4.05269 23.76361 1.000 19.11744 273 GLY A O 1
ATOM 1954 N N . THR A 1 274 ? 2.78012 2.52995 22.85714 1.000 22.13351 274 THR A N 1
ATOM 1955 C CA . THR A 1 274 ? 3.08100 1.45780 23.79651 1.000 19.15966 274 THR A CA 1
ATOM 1956 C C . THR A 1 274 ? 3.49319 0.22367 23.00641 1.000 21.58974 274 THR A C 1
ATOM 1957 O O . THR A 1 274 ? 3.25617 0.13263 21.80021 1.000 17.17450 274 THR A O 1
ATOM 1961 N N . PHE A 1 275 ? 4.13666 -0.72393 23.68657 1.000 20.59459 275 PHE A N 1
ATOM 1962 C CA . PHE A 1 275 ? 4.48053 -1.98384 23.02910 1.000 19.58382 275 PHE A CA 1
ATOM 1963 C C . PHE A 1 275 ? 4.50957 -3.10127 24.05998 1.000 19.04918 275 PHE A C 1
ATOM 1964 O O . PHE A 1 275 ? 4.61440 -2.86543 25.26660 1.000 19.81569 275 PHE A O 1
ATOM 1972 N N . LYS A 1 276 ? 4.42123 -4.32973 23.56752 1.000 21.35619 276 LYS A N 1
ATOM 1973 C CA . LYS A 1 276 ? 4.59078 -5.48607 24.44095 1.000 20.74722 276 LYS A CA 1
ATOM 1974 C C . LYS A 1 276 ? 5.11761 -6.63874 23.60496 1.000 24.81420 276 LYS A C 1
ATOM 1975 O O . LYS A 1 276 ? 4.96037 -6.66081 22.37992 1.000 21.80341 276 LYS A O 1
ATOM 1981 N N . SER A 1 277 ? 5.74914 -7.60033 24.27963 1.000 22.09724 277 SER A N 1
ATOM 1982 C CA . SER A 1 277 ? 6.39596 -8.69725 23.57293 1.000 18.64452 277 SER A CA 1
ATOM 1983 C C . SER A 1 277 ? 6.51383 -9.88400 24.52107 1.000 24.41543 277 SER A C 1
ATOM 1984 O O . SER A 1 277 ? 6.63068 -9.70613 25.73566 1.000 22.16890 277 SER A O 1
ATOM 1987 N N . ASN A 1 278 ? 6.45261 -11.09709 23.96334 1.000 23.03189 278 ASN A N 1
ATOM 1988 C CA . ASN A 1 278 ? 6.62045 -12.30269 24.77101 1.000 19.89598 278 ASN A CA 1
ATOM 1989 C C . ASN A 1 278 ? 7.51166 -13.30442 24.04346 1.000 28.51823 278 ASN A C 1
ATOM 1990 O O . ASN A 1 278 ? 7.61707 -13.30621 22.81071 1.000 24.84852 278 ASN A O 1
ATOM 1995 N N . TYR A 1 279 ? 8.16123 -14.15993 24.82772 1.000 21.49837 279 TYR A N 1
ATOM 1996 C CA . TYR A 1 279 ? 9.25547 -14.96484 24.30539 1.000 22.29122 279 TYR A CA 1
ATOM 1997 C C . TYR A 1 279 ? 9.60687 -16.02146 25.34619 1.000 25.27487 279 TYR A C 1
ATOM 1998 O O . TYR A 1 279 ? 9.30365 -15.87006 26.53442 1.000 25.73480 279 TYR A O 1
ATOM 2007 N N . GLY A 1 280 ? 10.23313 -17.10219 24.88511 1.000 28.80386 280 GLY A N 1
ATOM 2008 C CA . GLY A 1 280 ? 10.87740 -18.01173 25.80913 1.000 25.74216 280 GLY A CA 1
ATOM 2009 C C . GLY A 1 280 ? 12.20197 -17.44554 26.28572 1.000 27.18752 280 GLY A C 1
ATOM 2010 O O . GLY A 1 280 ? 12.87752 -16.69345 25.58059 1.000 30.77734 280 GLY A O 1
ATOM 2011 N N . THR A 1 281 ? 12.57411 -17.80572 27.51272 1.000 26.43349 281 THR A N 1
ATOM 2012 C CA . THR A 1 281 ? 13.82555 -17.34752 28.10818 1.000 29.57317 281 THR A CA 1
ATOM 2013 C C . THR A 1 281 ? 14.87751 -18.44391 28.21604 1.000 29.65189 281 THR A C 1
ATOM 2014 O O . THR A 1 281 ? 16.00454 -18.27055 27.72904 1.000 29.42363 281 THR A O 1
ATOM 2018 N N . ASP A 1 282 ? 14.54264 -19.58171 28.82508 1.000 27.81163 282 ASP A N 1
ATOM 2019 C CA . ASP A 1 282 ? 15.47122 -20.70343 28.90083 1.000 29.37830 282 ASP A CA 1
ATOM 2020 C C . ASP A 1 282 ? 14.68043 -21.94511 29.29710 1.000 26.77889 282 ASP A C 1
ATOM 2021 O O . ASP A 1 282 ? 13.46531 -21.88980 29.49648 1.000 22.09103 282 ASP A O 1
ATOM 2026 N N . PHE A 1 283 ? 15.38193 -23.07353 29.40333 1.000 27.55061 283 PHE A N 1
ATOM 2027 C CA . PHE A 1 283 ? 14.80624 -24.30322 29.93565 1.000 28.48056 283 PHE A CA 1
ATOM 2028 C C . PHE A 1 283 ? 15.32430 -24.54355 31.35119 1.000 22.18933 283 PHE A C 1
ATOM 2029 O O . PHE A 1 283 ? 16.48473 -24.25317 31.65746 1.000 28.99248 283 PHE A O 1
ATOM 2037 N N . ILE A 1 284 ? 14.45526 -25.07025 32.20680 1.000 25.58587 284 ILE A N 1
ATOM 2038 C CA . ILE A 1 284 ? 14.86483 -25.68542 33.46391 1.000 27.90385 284 ILE A CA 1
ATOM 2039 C C . ILE A 1 284 ? 14.60708 -27.18616 33.37022 1.000 25.60958 284 ILE A C 1
ATOM 2040 O O . ILE A 1 284 ? 13.49725 -27.61075 33.01931 1.000 25.13022 284 ILE A O 1
ATOM 2045 N N . LEU A 1 285 ? 15.64143 -27.98297 33.65644 1.000 23.99158 285 LEU A N 1
ATOM 2046 C CA . LEU A 1 285 ? 15.52725 -29.43383 33.75783 1.000 22.37131 285 LEU A CA 1
ATOM 2047 C C . LEU A 1 285 ? 15.46385 -29.83322 35.22537 1.000 26.27077 285 LEU A C 1
ATOM 2048 O O . LEU A 1 285 ? 16.29586 -29.40415 36.02652 1.000 33.98300 285 LEU A O 1
ATOM 2053 N N . LYS A 1 286 ? 14.46523 -30.62939 35.56903 1.000 24.24411 286 LYS A N 1
ATOM 2054 C CA . LYS A 1 286 ? 14.25026 -31.13152 36.91643 1.000 25.10441 286 LYS A CA 1
ATOM 2055 C C . LYS A 1 286 ? 14.54849 -32.62806 36.91363 1.000 32.47279 286 LYS A C 1
ATOM 2056 O O . LYS A 1 286 ? 13.94892 -33.38147 36.13519 1.000 29.23401 286 LYS A O 1
ATOM 2062 N N . ILE A 1 287 ? 15.48371 -33.05119 37.76277 1.000 27.57320 287 ILE A N 1
ATOM 2063 C CA . ILE A 1 287 ? 15.94969 -34.43707 37.81415 1.000 24.35159 287 ILE A CA 1
ATOM 2064 C C . ILE A 1 287 ? 15.32743 -35.11486 39.02292 1.000 30.81788 287 ILE A C 1
ATOM 2065 O O . ILE A 1 287 ? 15.53318 -34.67161 40.15790 1.000 29.38873 287 ILE A O 1
ATOM 2070 N N . GLU A 1 288 ? 14.58679 -36.19820 38.79162 1.000 27.61431 288 GLU A N 1
ATOM 2071 C CA . GLU A 1 288 ? 13.90236 -36.92272 39.85290 1.000 27.46344 288 GLU A CA 1
ATOM 2072 C C . GLU A 1 288 ? 14.43718 -38.34468 39.96568 1.000 31.02071 288 GLU A C 1
ATOM 2073 O O . GLU A 1 288 ? 14.65490 -39.02016 38.95663 1.000 25.09745 288 GLU A O 1
ATOM 2079 N N . ASP A 1 289 ? 14.62662 -38.79832 41.20089 1.000 31.78429 289 ASP A N 1
ATOM 2080 C CA . ASP A 1 289 ? 15.00413 -40.18155 41.47936 1.000 26.57856 289 ASP A CA 1
ATOM 2081 C C . ASP A 1 289 ? 13.71826 -40.99308 41.56060 1.000 25.96869 289 ASP A C 1
ATOM 2082 O O . ASP A 1 289 ? 12.91162 -40.79738 42.47624 1.000 32.10539 289 ASP A O 1
ATOM 2087 N N . ILE A 1 290 ? 13.50786 -41.88000 40.59190 1.000 22.93202 290 ILE A N 1
ATOM 2088 C CA . ILE A 1 290 ? 12.32303 -42.72189 40.56709 1.000 27.57566 290 ILE A CA 1
ATOM 2089 C C . ILE A 1 290 ? 12.68697 -44.19189 40.76574 1.000 30.20258 290 ILE A C 1
ATOM 2090 O O . ILE A 1 290 ? 11.91927 -45.07041 40.39349 1.000 33.78368 290 ILE A O 1
ATOM 2095 N N . THR A 1 291 ? 13.87149 -44.45670 41.31659 1.000 28.33144 291 THR A N 1
ATOM 2096 C CA . THR A 1 291 ? 14.30310 -45.82972 41.57241 1.000 36.63364 291 THR A CA 1
ATOM 2097 C C . THR A 1 291 ? 13.24717 -46.60628 42.35842 1.000 34.42431 291 THR A C 1
ATOM 2098 O O . THR A 1 291 ? 12.79672 -47.67676 41.93303 1.000 37.44568 291 THR A O 1
ATOM 2102 N N . ASP A 1 292 ? 12.81834 -46.06437 43.49481 1.000 41.15679 292 ASP A N 1
ATOM 2103 C CA . ASP A 1 292 ? 11.73746 -46.68771 44.27269 1.000 57.54512 292 ASP A CA 1
ATOM 2104 C C . ASP A 1 292 ? 10.36463 -46.61315 43.57575 1.000 58.58697 292 ASP A C 1
ATOM 2105 O O . ASP A 1 292 ? 9.38248 -46.93438 44.25803 1.000 68.66208 292 ASP A O 1
ATOM 2110 N N . SER A 1 293 ? 10.31356 -46.20182 42.30670 1.000 57.56256 293 SER A N 1
ATOM 2111 C CA . SER A 1 293 ? 9.09839 -46.19382 41.48423 1.000 59.83842 293 SER A CA 1
ATOM 2112 C C . SER A 1 293 ? 8.09482 -45.14298 41.95811 1.000 62.17124 293 SER A C 1
ATOM 2113 O O . SER A 1 293 ? 8.29638 -43.94120 41.75489 1.000 64.31734 293 SER A O 1
ATOM 2116 N N . GLY A 1 300 ? 3.91483 -41.88077 39.13927 1.000 77.64785 300 GLY A N 1
ATOM 2117 C CA . GLY A 1 300 ? 4.74290 -41.97091 40.32861 1.000 81.30694 300 GLY A CA 1
ATOM 2118 C C . GLY A 1 300 ? 5.91683 -41.00791 40.33227 1.000 77.75732 300 GLY A C 1
ATOM 2119 O O . GLY A 1 300 ? 6.97723 -41.30587 39.77686 1.000 71.81227 300 GLY A O 1
ATOM 2120 N N . SER A 1 301 ? 5.72398 -39.84475 40.95076 1.000 73.20314 301 SER A N 1
ATOM 2121 C CA . SER A 1 301 ? 6.80556 -38.88576 41.09385 1.000 65.54972 301 SER A CA 1
ATOM 2122 C C . SER A 1 301 ? 7.76449 -39.33427 42.19388 1.000 67.26238 301 SER A C 1
ATOM 2123 O O . SER A 1 301 ? 7.40240 -40.08000 43.11093 1.000 68.54077 301 SER A O 1
ATOM 2126 N N . GLY A 1 302 ? 9.00924 -38.87676 42.08354 1.000 58.68803 302 GLY A N 1
ATOM 2127 C CA . GLY A 1 302 ? 10.02195 -39.21544 43.06256 1.000 49.98204 302 GLY A CA 1
ATOM 2128 C C . GLY A 1 302 ? 10.76874 -37.99579 43.55290 1.000 50.54338 302 GLY A C 1
ATOM 2129 O O . GLY A 1 302 ? 10.42203 -36.86302 43.20249 1.000 59.41805 302 GLY A O 1
ATOM 2130 N N . THR A 1 303 ? 11.80857 -38.21728 44.34773 1.000 40.49591 303 THR A N 1
ATOM 2131 C CA . THR A 1 303 ? 12.54913 -37.11700 44.94852 1.000 43.87302 303 THR A CA 1
ATOM 2132 C C . THR A 1 303 ? 13.31585 -36.32647 43.89931 1.000 39.28523 303 THR A C 1
ATOM 2133 O O . THR A 1 303 ? 13.99437 -36.90582 43.04779 1.000 33.07756 303 THR A O 1
ATOM 2137 N N . VAL A 1 304 ? 13.22875 -34.99691 43.97410 1.000 39.74937 304 VAL A N 1
ATOM 2138 C CA . VAL A 1 304 ? 14.05026 -34.16039 43.11309 1.000 35.11796 304 VAL A CA 1
ATOM 2139 C C . VAL A 1 304 ? 15.48376 -34.18121 43.61375 1.000 35.60468 304 VAL A C 1
ATOM 2140 O O . VAL A 1 304 ? 15.75164 -33.97632 44.80269 1.000 42.24602 304 VAL A O 1
ATOM 2144 N N . VAL A 1 305 ? 16.41005 -34.43698 42.70273 1.000 29.21071 305 VAL A N 1
ATOM 2145 C CA . VAL A 1 305 ? 17.81560 -34.58680 43.03449 1.000 33.43040 305 VAL A CA 1
ATOM 2146 C C . VAL A 1 305 ? 18.65616 -33.42450 42.52109 1.000 39.18124 305 VAL A C 1
ATOM 2147 O O . VAL A 1 305 ? 19.70338 -33.12405 43.11613 1.000 28.98658 305 VAL A O 1
ATOM 2151 N N . GLN A 1 306 ? 18.21442 -32.73440 41.47605 1.000 31.12038 306 GLN A N 1
ATOM 2152 C CA . GLN A 1 306 ? 19.01180 -31.71625 40.81586 1.000 32.51055 306 GLN A CA 1
ATOM 2153 C C . GLN A 1 306 ? 18.07993 -30.91356 39.91913 1.000 36.16105 306 GLN A C 1
ATOM 2154 O O . GLN A 1 306 ? 17.07226 -31.44007 39.42536 1.000 29.49164 306 GLN A O 1
ATOM 2160 N N . GLU A 1 307 ? 18.39614 -29.62982 39.75740 1.000 33.37157 307 GLU A N 1
ATOM 2161 C CA . GLU A 1 307 ? 17.75206 -28.78265 38.76074 1.000 35.75742 307 GLU A CA 1
ATOM 2162 C C . GLU A 1 307 ? 18.82911 -28.03049 37.99984 1.000 39.71870 307 GLU A C 1
ATOM 2163 O O . GLU A 1 307 ? 19.84433 -27.63127 38.57840 1.000 39.02955 307 GLU A O 1
ATOM 2169 N N . ILE A 1 308 ? 18.62340 -27.87997 36.69127 1.000 29.68395 308 ILE A N 1
ATOM 2170 C CA . ILE A 1 308 ? 19.59721 -27.25892 35.80525 1.000 29.88715 308 ILE A CA 1
ATOM 2171 C C . ILE A 1 308 ? 18.88336 -26.21528 34.95996 1.000 38.12487 308 ILE A C 1
ATOM 2172 O O . ILE A 1 308 ? 17.87544 -26.52146 34.31322 1.000 30.46770 308 ILE A O 1
ATOM 2177 N N . LYS A 1 309 ? 19.41305 -24.99500 34.95325 1.000 36.97529 309 LYS A N 1
ATOM 2178 C CA . LYS A 1 309 ? 18.99945 -23.97660 33.99834 1.000 34.05187 309 LYS A CA 1
ATOM 2179 C C . LYS A 1 309 ? 19.83028 -24.14058 32.73520 1.000 33.04018 309 LYS A C 1
ATOM 2180 O O . LYS A 1 309 ? 21.06177 -24.18223 32.79886 1.000 37.62119 309 LYS A O 1
ATOM 2186 N N . VAL A 1 310 ? 19.15891 -24.24504 31.59185 1.000 30.42579 310 VAL A N 1
ATOM 2187 C CA . VAL A 1 310 ? 19.79663 -24.55077 30.32068 1.000 29.24662 310 VAL A CA 1
ATOM 2188 C C . VAL A 1 310 ? 19.47606 -23.41825 29.34783 1.000 35.33182 310 VAL A C 1
ATOM 2189 O O . VAL A 1 310 ? 18.30180 -23.08694 29.17491 1.000 29.35123 310 VAL A O 1
ATOM 2193 N N . PRO A 1 311 ? 20.47220 -22.80624 28.70766 1.000 34.93681 311 PRO A N 1
ATOM 2194 C CA . PRO A 1 311 ? 20.17148 -21.78228 27.69305 1.000 40.05745 311 PRO A CA 1
ATOM 2195 C C . PRO A 1 311 ? 19.56768 -22.42470 26.45722 1.000 36.65683 311 PRO A C 1
ATOM 2196 O O . PRO A 1 311 ? 20.02987 -23.47319 26.00585 1.000 35.40460 311 PRO A O 1
ATOM 2200 N N . LEU A 1 312 ? 18.53161 -21.79076 25.90350 1.000 34.18284 312 LEU A N 1
ATOM 2201 C CA . LEU A 1 312 ? 17.85072 -22.37183 24.75107 1.000 27.35357 312 LEU A CA 1
ATOM 2202 C C . LEU A 1 312 ? 18.54593 -21.99425 23.44447 1.000 30.17554 312 LEU A C 1
ATOM 2203 O O . LEU A 1 312 ? 19.31780 -21.03657 23.37146 1.000 39.45838 312 LEU A O 1
ATOM 2208 N N . ILE A 1 313 ? 18.27150 -22.78274 22.40960 1.000 29.81854 313 ILE A N 1
ATOM 2209 C CA . ILE A 1 313 ? 18.68904 -22.49944 21.04194 1.000 35.19256 313 ILE A CA 1
ATOM 2210 C C . ILE A 1 313 ? 17.42917 -22.21748 20.23878 1.000 36.83877 313 ILE A C 1
ATOM 2211 O O . ILE A 1 313 ? 16.49256 -23.02583 20.24516 1.000 30.06374 313 ILE A O 1
ATOM 2216 N N . ARG A 1 314 ? 17.40028 -21.07399 19.55666 1.000 33.64018 314 ARG A N 1
ATOM 2217 C CA . ARG A 1 314 ? 16.19103 -20.56468 18.92108 1.000 30.59807 314 ARG A CA 1
ATOM 2218 C C . ARG A 1 314 ? 16.29533 -20.71684 17.40986 1.000 34.55251 314 ARG A C 1
ATOM 2219 O O . ARG A 1 314 ? 17.30982 -20.33914 16.81134 1.000 36.61646 314 ARG A O 1
ATOM 2227 N N . THR A 1 315 ? 15.24859 -21.27056 16.79879 1.000 30.64704 315 THR A N 1
ATOM 2228 C CA . THR A 1 315 ? 15.16183 -21.40684 15.34849 1.000 36.11611 315 THR A CA 1
ATOM 2229 C C . THR A 1 315 ? 13.78603 -20.95495 14.89100 1.000 35.27484 315 THR A C 1
ATOM 2230 O O . THR A 1 315 ? 12.77378 -21.51964 15.32222 1.000 31.99367 315 THR A O 1
ATOM 2234 N N . GLU A 1 316 ? 13.74378 -19.93809 14.02368 1.000 35.03941 316 GLU A N 1
ATOM 2235 C CA A GLU A 1 316 ? 12.46463 -19.46419 13.50927 0.597 32.45588 316 GLU A CA 1
ATOM 2236 C CA B GLU A 1 316 ? 12.47682 -19.45173 13.49580 0.403 32.45933 316 GLU A CA 1
ATOM 2237 C C . GLU A 1 316 ? 11.93706 -20.43044 12.45765 1.000 29.89628 316 GLU A C 1
ATOM 2238 O O . GLU A 1 316 ? 12.69765 -20.97712 11.65630 1.000 38.20013 316 GLU A O 1
ATOM 2249 N N . ILE A 1 317 ? 10.62246 -20.66233 12.48089 1.000 32.68365 317 ILE A N 1
ATOM 2250 C CA . ILE A 1 317 ? 9.99961 -21.45828 11.43140 1.000 39.04491 317 ILE A CA 1
ATOM 2251 C C . ILE A 1 317 ? 9.14578 -20.54378 10.55776 1.000 44.74392 317 ILE A C 1
ATOM 2252 O O . ILE A 1 317 ? 9.48802 -20.30057 9.39273 1.000 56.68737 317 ILE A O 1
ATOM 2257 N N . HIS A 1 318 ? 8.06405 -19.98965 11.12767 1.000 42.01496 318 HIS A N 1
ATOM 2258 C CA . HIS A 1 318 ? 7.04106 -19.24020 10.39921 1.000 47.63453 318 HIS A CA 1
ATOM 2259 C C . HIS A 1 318 ? 6.89187 -17.83811 10.98319 1.000 52.06284 318 HIS A C 1
ATOM 2260 O O . HIS A 1 318 ? 7.12634 -17.62615 12.17476 1.000 37.18902 318 HIS A O 1
ATOM 2267 N N . HIS A 1 319 ? 6.49489 -16.88095 10.13578 1.000 56.86998 319 HIS A N 1
ATOM 2268 C CA . HIS A 1 319 ? 6.27035 -15.50181 10.56668 1.000 54.81339 319 HIS A CA 1
ATOM 2269 C C . HIS A 1 319 ? 5.00145 -14.94530 9.92533 1.000 60.01565 319 HIS A C 1
ATOM 2270 O O . HIS A 1 319 ? 4.59606 -15.37573 8.84196 1.000 55.70851 319 HIS A O 1
ATOM 2277 N N . HIS A 1 320 ? 4.37486 -13.98113 10.60912 1.000 54.45355 320 HIS A N 1
ATOM 2278 C CA . HIS A 1 320 ? 3.14469 -13.35868 10.12617 1.000 58.24101 320 HIS A CA 1
ATOM 2279 C C . HIS A 1 320 ? 3.03579 -11.92874 10.63810 1.000 60.18938 320 HIS A C 1
ATOM 2280 O O . HIS A 1 320 ? 3.22794 -11.67886 11.83206 1.000 45.42003 320 HIS A O 1
ATOM 2287 N N . HIS A 1 321 ? 2.69531 -11.00711 9.73760 1.000 67.66063 321 HIS A N 1
ATOM 2288 C CA . HIS A 1 321 ? 2.52466 -9.59425 10.05192 1.000 63.48303 321 HIS A CA 1
ATOM 2289 C C . HIS A 1 321 ? 1.0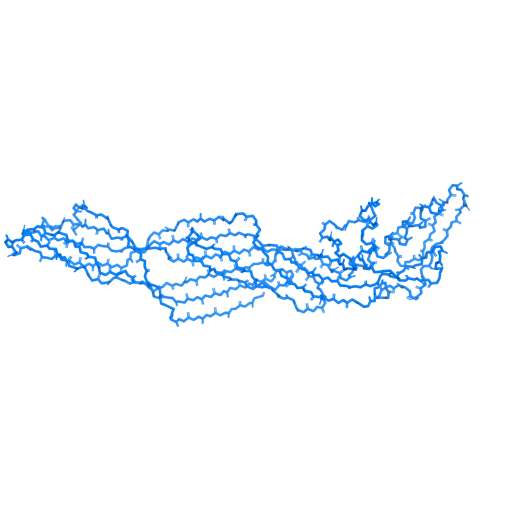7810 -9.16555 9.82925 1.000 71.41825 321 HIS A C 1
ATOM 2290 O O . HIS A 1 321 ? 0.41930 -9.62455 8.88951 1.000 74.56411 321 HIS A O 1
ATOM 2297 N N . ALA A 1 322 ? 0.59452 -8.27538 10.69601 1.000 69.47938 322 ALA A N 1
ATOM 2298 C CA . ALA A 1 322 ? -0.72148 -7.66758 10.56066 1.000 71.90275 322 ALA A CA 1
ATOM 2299 C C . ALA A 1 322 ? -0.66346 -6.24868 11.10564 1.000 69.75697 322 ALA A C 1
ATOM 2300 O O . ALA A 1 322 ? 0.12107 -5.95656 12.00919 1.000 63.03927 322 ALA A O 1
ATOM 2302 N N . HIS A 1 323 ? -1.49749 -5.36835 10.54718 1.000 70.18748 323 HIS A N 1
ATOM 2303 C CA . HIS A 1 323 ? -1.67899 -4.01716 11.06756 1.000 71.73380 323 HIS A CA 1
ATOM 2304 C C . HIS A 1 323 ? -3.15753 -3.65597 11.02627 1.000 74.64256 323 HIS A C 1
ATOM 2305 O O . HIS A 1 323 ?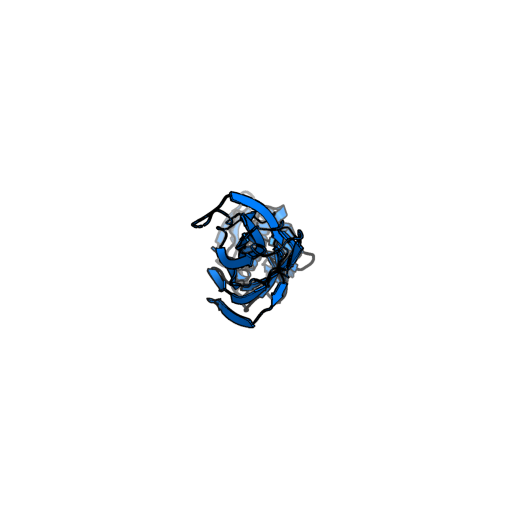 -3.85064 -3.95925 10.05073 1.000 72.40431 323 HIS A O 1
ATOM 2312 N N . HIS A 1 324 ? -3.63065 -2.99924 12.08404 1.000 70.53697 324 HIS A N 1
ATOM 2313 C CA . HIS A 1 324 ? -5.04032 -2.62297 12.20375 1.000 73.21965 324 HIS A CA 1
ATOM 2314 C C . HIS A 1 324 ? -5.23128 -1.09799 12.24973 1.000 71.71609 324 HIS A C 1
ATOM 2315 O O . HIS A 1 324 ? -4.47882 -0.36741 12.90759 1.000 52.52202 324 HIS A O 1
#

Sequence (295 aa):
SSTDVQERLRDDLAREDEAGTFNEAWNTNFKPSDEEQQFSYSPTEGIVFLTPPKNVIGERRISQYKVNNNAWATLEGSPTEASGTPLYAGKNVLDNSKGTMDQELLTPEFNNYTYTESTSNTTTHGLKLGVKTTATMKFPIAQGSMEASTEYNFQNSSTDTKKTKQVSYKSPSQKIKVPAGKTYRVLAYLNTGSISGEANLYANVGGIAWRVSPGYPNGGGVNIGAVLTKCQQKGWGDFRNNFQPSGRDVIVKGQGTFKSNYGTDFILKIEDITDSGSGTVVQEIKVPLIRTEEIHHHHAHH

Organism: Brevibacillus laterosporus (NCBI:txid1465)